Protein AF-A0A3M1BSB9-F1 (afdb_monomer)

pLDDT: mean 80.14, std 17.08, range [25.64, 96.56]

Mean predicted aligned error: 13.95 Å

Nearest PDB structures (foldseek):
  1qhh-assembly1_A  TM=7.630E-01  e=7.439E-05  Geobacillus stearothermophilus
  2pjr-assembly1_A  TM=6.251E-01  e=6.440E-04  Geobacillus stearothermophilus
  3lfu-assembly1_A  TM=6.202E-01  e=2.813E-03  Escherichia coli
  2is2-assembly1_A  TM=7.950E-01  e=3.168E-02  Escherichia coli

Secondary structure (DSSP, 8-state):
--PPP-------TTTTTTTTS----------TTS-HHHHHHHHHHHHHHHSSS-GGG-EEEESSHHHHHHHHHHHHHHHHHTT-HHHHHHGGGSEEEEHHHHHHHHHHHTTTTTTS-S--PPPPGGGHHHHHHHHHHHH--HHHHHHHHHHHHHTT--HHHHSS--HHHHHHHHHHHHHHTT--HHHHHHHHHHHHHHHHHHHSPPTT-GGGTT--HHHHHHHHHHHHHHHHHHHHTSS---HHHHHHHHHHHHHHHHHHTT----

Structure (mmCIF, N/CA/C/O backbone):
data_AF-A0A3M1BSB9-F1
#
_entry.id   AF-A0A3M1BSB9-F1
#
loop_
_atom_site.group_PDB
_atom_site.id
_atom_site.type_symbol
_atom_site.label_atom_id
_atom_site.label_alt_id
_atom_site.label_comp_id
_atom_site.label_asym_id
_atom_site.label_entity_id
_atom_site.label_seq_id
_atom_site.pdbx_PDB_ins_code
_atom_site.Cartn_x
_atom_site.Cartn_y
_atom_site.Cartn_z
_atom_site.occupancy
_atom_site.B_iso_or_equiv
_atom_site.auth_seq_id
_atom_site.auth_comp_id
_atom_site.auth_asym_id
_atom_site.auth_atom_id
_atom_site.pdbx_PDB_model_num
ATOM 1 N N . MET A 1 1 ? -26.228 18.680 -20.029 1.00 38.16 1 MET A N 1
ATOM 2 C CA . MET A 1 1 ? -24.762 18.550 -20.141 1.00 38.16 1 MET A CA 1
ATOM 3 C C . MET A 1 1 ? -24.186 18.384 -18.750 1.00 38.16 1 MET A C 1
ATOM 5 O O . MET A 1 1 ? -24.211 19.334 -17.982 1.00 38.16 1 MET A O 1
ATOM 9 N N . ASN A 1 2 ? -23.832 17.143 -18.418 1.00 26.86 2 ASN A N 1
ATOM 10 C CA . ASN A 1 2 ? -22.643 16.718 -17.672 1.00 26.86 2 ASN A CA 1
ATOM 11 C C . ASN A 1 2 ? -22.866 15.256 -17.287 1.00 26.86 2 ASN A C 1
ATOM 13 O O . ASN A 1 2 ? -23.543 14.942 -16.313 1.00 26.86 2 ASN A O 1
ATOM 17 N N . SER A 1 3 ? -22.343 14.377 -18.142 1.00 29.47 3 SER A N 1
ATOM 18 C CA . SER A 1 3 ? -22.147 12.966 -17.853 1.00 29.47 3 SER A CA 1
ATOM 19 C C . SER A 1 3 ? -21.045 12.842 -16.804 1.00 29.47 3 SER A C 1
ATOM 21 O O . SER A 1 3 ? -19.905 13.216 -17.076 1.00 29.47 3 SER A O 1
ATOM 23 N N . CYS A 1 4 ? -21.366 12.310 -15.630 1.00 25.64 4 CYS A N 1
ATOM 24 C CA . CYS A 1 4 ? -20.349 11.696 -14.787 1.00 25.64 4 CYS A CA 1
ATOM 25 C C . CYS A 1 4 ? -20.323 10.214 -15.138 1.00 25.64 4 CYS A C 1
ATOM 27 O O . CYS A 1 4 ? -21.333 9.523 -15.015 1.00 25.64 4 CYS A O 1
ATOM 29 N N . ALA A 1 5 ? -19.177 9.792 -15.657 1.00 29.73 5 ALA A N 1
ATOM 30 C CA . ALA A 1 5 ? -18.885 8.438 -16.066 1.00 29.73 5 ALA A CA 1
ATOM 31 C C . ALA A 1 5 ? -19.057 7.459 -14.900 1.00 29.73 5 ALA A C 1
ATOM 33 O O . ALA A 1 5 ? -18.610 7.698 -13.776 1.00 29.73 5 ALA A O 1
ATOM 34 N N . SER A 1 6 ? -19.712 6.353 -15.220 1.00 31.89 6 SER A N 1
ATOM 35 C CA . SER A 1 6 ? -19.818 5.139 -14.435 1.00 31.89 6 SER A CA 1
ATOM 36 C C . SER A 1 6 ? -18.419 4.558 -14.218 1.00 31.89 6 SER A C 1
ATOM 38 O O . SER A 1 6 ? -17.860 3.948 -15.123 1.00 31.89 6 SER A O 1
ATOM 40 N N . ASN A 1 7 ? -17.848 4.743 -13.029 1.00 30.64 7 ASN A N 1
ATOM 41 C CA . ASN A 1 7 ? -16.791 3.858 -12.550 1.00 30.64 7 ASN A CA 1
ATOM 42 C C . ASN A 1 7 ? -17.466 2.754 -11.736 1.00 30.64 7 ASN A C 1
ATOM 44 O O . ASN A 1 7 ? -17.773 2.929 -10.557 1.00 30.64 7 ASN A O 1
ATOM 48 N N . GLU A 1 8 ? -17.736 1.634 -12.402 1.00 34.09 8 GLU A N 1
ATOM 49 C CA . GLU A 1 8 ? -18.097 0.370 -11.766 1.00 34.09 8 GLU A CA 1
ATOM 50 C C . GLU A 1 8 ? -16.881 -0.153 -10.993 1.00 34.09 8 GLU A C 1
ATOM 52 O O . GLU A 1 8 ? -16.036 -0.873 -11.514 1.00 34.09 8 GLU A O 1
ATOM 57 N N . ILE A 1 9 ? -16.782 0.221 -9.718 1.00 34.84 9 ILE A N 1
ATOM 58 C CA . ILE A 1 9 ? -16.087 -0.617 -8.745 1.00 34.84 9 ILE A CA 1
ATOM 59 C C . ILE A 1 9 ? -17.060 -1.758 -8.466 1.00 34.84 9 ILE A C 1
ATOM 61 O O . ILE A 1 9 ? -18.139 -1.519 -7.922 1.00 34.84 9 ILE A O 1
ATOM 65 N N . ALA A 1 10 ? -16.718 -2.972 -8.895 1.00 32.19 10 ALA A N 1
ATOM 66 C CA . ALA A 1 10 ? -17.513 -4.168 -8.656 1.00 32.19 10 ALA A CA 1
ATOM 67 C C . ALA A 1 10 ? -17.625 -4.416 -7.143 1.00 32.19 10 ALA A C 1
ATOM 69 O O . ALA A 1 10 ? -16.789 -5.072 -6.524 1.00 32.19 10 ALA A O 1
ATOM 70 N N . TYR A 1 11 ? -18.653 -3.848 -6.518 1.00 39.97 11 TYR A N 1
ATOM 71 C CA . TYR A 1 11 ? -19.008 -4.181 -5.152 1.00 39.97 11 TYR A CA 1
ATOM 72 C C . TYR A 1 11 ? -19.548 -5.611 -5.136 1.00 39.97 11 TYR A C 1
ATOM 74 O O . TYR A 1 11 ? -20.400 -5.979 -5.944 1.00 39.97 11 TYR A O 1
ATOM 82 N N . LEU A 1 12 ? -19.068 -6.418 -4.188 1.00 37.31 12 LEU A N 1
ATOM 83 C CA . LEU A 1 12 ? -19.656 -7.720 -3.885 1.00 37.31 12 LEU A CA 1
ATOM 84 C C . LEU A 1 12 ? -21.190 -7.568 -3.751 1.00 37.31 12 LEU A C 1
ATOM 86 O O . LEU A 1 12 ? -21.627 -6.631 -3.072 1.00 37.31 12 LEU A O 1
ATOM 90 N N . PRO A 1 13 ? -22.007 -8.492 -4.300 1.00 42.44 13 PRO A N 1
ATOM 91 C CA . PRO A 1 13 ? -23.478 -8.394 -4.347 1.00 42.44 13 PRO A CA 1
ATOM 92 C C . PRO A 1 13 ? -24.178 -8.201 -2.983 1.00 42.44 13 PRO A C 1
ATOM 94 O O . PRO A 1 13 ? -25.380 -7.957 -2.903 1.00 42.44 13 PRO A O 1
ATOM 97 N N . PHE A 1 14 ? -23.431 -8.299 -1.882 1.00 40.72 14 PHE A N 1
ATOM 98 C CA . PHE A 1 14 ? -23.871 -8.000 -0.524 1.00 40.72 14 PHE A CA 1
ATOM 99 C C . PHE A 1 14 ? -24.131 -6.499 -0.263 1.00 40.72 14 PHE A C 1
ATOM 101 O O . PHE A 1 14 ? -25.036 -6.160 0.508 1.00 40.72 14 PHE A O 1
ATOM 108 N N . PHE A 1 15 ? -23.371 -5.596 -0.898 1.00 38.19 15 PHE A N 1
ATOM 109 C CA . PHE A 1 15 ? -23.452 -4.150 -0.636 1.00 38.19 15 PHE A CA 1
ATOM 110 C C . PHE A 1 15 ? -24.664 -3.479 -1.296 1.00 38.19 15 PHE A C 1
ATOM 112 O O . PHE A 1 15 ? -25.285 -2.615 -0.676 1.00 38.19 15 PHE A O 1
ATOM 119 N N . GLU A 1 16 ? -25.082 -3.927 -2.485 1.00 41.78 16 GLU A N 1
ATOM 120 C CA . GLU A 1 16 ? -26.241 -3.364 -3.202 1.00 41.78 16 GLU A CA 1
ATOM 121 C C . GLU A 1 16 ? -27.536 -3.401 -2.380 1.00 41.78 16 GLU A C 1
ATOM 123 O O . GLU A 1 16 ? -28.356 -2.486 -2.447 1.00 41.78 16 GLU A O 1
ATOM 128 N N . LYS A 1 17 ? -27.718 -4.432 -1.547 1.00 40.03 17 LYS A N 1
ATOM 129 C CA . LYS A 1 17 ? -28.974 -4.650 -0.816 1.00 40.03 17 LYS A CA 1
ATOM 130 C C . LYS A 1 17 ? -29.151 -3.761 0.423 1.00 40.03 17 LYS A C 1
ATOM 132 O O . LYS A 1 17 ? -30.259 -3.696 0.950 1.00 40.03 17 LYS A O 1
ATOM 137 N N . HIS A 1 18 ? -28.098 -3.079 0.884 1.00 45.72 18 HIS A N 1
ATOM 138 C CA . HIS A 1 18 ? -28.103 -2.302 2.135 1.00 45.72 18 HIS A CA 1
ATOM 139 C C . HIS A 1 18 ? -27.855 -0.793 1.946 1.00 45.72 18 HIS A C 1
ATOM 141 O O . HIS A 1 18 ? -28.008 -0.026 2.896 1.00 45.72 18 HIS A O 1
ATOM 147 N N . CYS A 1 19 ? -27.533 -0.339 0.730 1.00 40.72 19 CYS A N 1
ATOM 148 C CA . CYS A 1 19 ? -27.254 1.071 0.424 1.00 40.72 19 CYS A CA 1
ATOM 149 C C . CYS A 1 19 ? -28.499 1.982 0.342 1.00 40.72 19 CYS A C 1
ATOM 151 O O . CYS A 1 19 ? -28.356 3.177 0.103 1.00 40.72 19 CYS A O 1
ATOM 153 N N . THR A 1 20 ? -29.713 1.464 0.562 1.00 44.16 20 THR A N 1
ATOM 154 C CA . THR A 1 20 ? -30.967 2.248 0.551 1.00 44.16 20 THR A CA 1
ATOM 155 C C . THR A 1 20 ? -31.309 2.916 1.890 1.00 44.16 20 THR A C 1
ATOM 157 O O . THR A 1 20 ? -32.326 3.598 2.000 1.00 44.16 20 THR A O 1
ATOM 160 N N . GLN A 1 21 ? -30.465 2.763 2.913 1.00 52.25 21 GLN A N 1
ATOM 161 C CA . GLN A 1 21 ? -30.567 3.499 4.176 1.00 52.25 21 GLN A CA 1
ATOM 162 C C . GLN A 1 21 ? -29.823 4.839 4.054 1.00 52.25 21 GLN A C 1
ATOM 164 O O . GLN A 1 21 ? -28.698 4.868 3.563 1.00 52.25 21 GLN A O 1
ATOM 169 N N . ASN A 1 22 ? -30.441 5.939 4.506 1.00 52.88 22 ASN A N 1
ATOM 170 C CA . ASN A 1 22 ? -29.857 7.289 4.533 1.00 52.88 22 ASN A CA 1
ATOM 171 C C . ASN A 1 22 ? -28.407 7.263 5.046 1.00 52.88 22 ASN A C 1
ATOM 173 O O . ASN A 1 22 ? -28.163 7.149 6.249 1.00 52.88 22 ASN A O 1
ATOM 177 N N . MET A 1 23 ? -27.439 7.384 4.137 1.00 57.09 23 MET A N 1
ATOM 178 C CA . MET A 1 23 ? -26.025 7.406 4.488 1.00 57.09 23 MET A CA 1
ATOM 179 C C . MET A 1 23 ? -25.713 8.751 5.151 1.00 57.09 23 MET A C 1
ATOM 181 O O . MET A 1 23 ? -25.561 9.774 4.486 1.00 57.09 23 MET A O 1
ATOM 185 N N . ASN A 1 24 ? -25.667 8.768 6.483 1.00 80.44 24 ASN A N 1
ATOM 186 C CA . ASN A 1 24 ? -25.376 9.973 7.255 1.00 80.44 24 ASN A CA 1
ATOM 187 C C . ASN A 1 24 ? -23.859 10.223 7.281 1.00 80.44 24 ASN A C 1
ATOM 189 O O . ASN A 1 24 ? -23.166 9.885 8.241 1.00 80.44 24 ASN A O 1
ATOM 193 N N . VAL A 1 25 ? -23.327 10.756 6.179 1.00 84.88 25 VAL A N 1
ATOM 194 C CA . VAL A 1 25 ? -21.908 11.114 6.066 1.00 84.88 25 VAL A CA 1
ATOM 195 C C . VAL A 1 25 ? -21.691 12.500 6.654 1.00 84.88 25 VAL A C 1
ATOM 197 O O . VAL A 1 25 ? -22.224 13.494 6.163 1.00 84.88 25 VAL A O 1
ATOM 200 N N . LYS A 1 26 ? -20.849 12.581 7.685 1.00 84.44 26 LYS A N 1
ATOM 201 C CA . LYS A 1 26 ? -20.458 13.845 8.308 1.00 84.44 26 LYS A CA 1
ATOM 202 C C . LYS A 1 26 ? -18.967 14.086 8.139 1.00 84.44 26 LYS A C 1
ATOM 204 O O . LYS A 1 26 ? -18.144 13.321 8.632 1.00 84.44 26 LYS A O 1
ATOM 209 N N . ILE A 1 27 ? -18.625 15.191 7.483 1.00 85.88 27 ILE A N 1
ATOM 210 C CA . ILE A 1 27 ? -17.240 15.616 7.275 1.00 85.88 27 ILE A CA 1
ATOM 211 C C . ILE A 1 27 ? -16.930 16.756 8.242 1.00 85.88 27 ILE A C 1
ATOM 213 O O . ILE A 1 27 ? -17.607 17.783 8.251 1.00 85.88 27 ILE A O 1
ATOM 217 N N . ILE A 1 28 ? -15.892 16.583 9.060 1.00 80.56 28 ILE A N 1
ATOM 218 C CA . ILE A 1 28 ? -15.419 17.607 9.995 1.00 80.56 28 ILE A CA 1
ATOM 219 C C . ILE A 1 28 ? -14.121 18.195 9.436 1.00 80.56 28 ILE A C 1
ATOM 221 O O . ILE A 1 28 ? -13.037 17.660 9.666 1.00 80.56 28 ILE A O 1
ATOM 225 N N . SER A 1 29 ? -14.229 19.306 8.705 1.00 80.38 29 SER A N 1
ATOM 226 C CA . SER A 1 29 ? -13.062 20.101 8.310 1.00 80.38 29 SER A CA 1
ATOM 227 C C . SER A 1 29 ? -12.639 20.991 9.473 1.00 80.38 29 SER A C 1
ATOM 229 O O . SER A 1 29 ? -13.470 21.700 10.043 1.00 80.38 29 SER A O 1
ATOM 231 N N . ALA A 1 30 ? -11.366 20.942 9.868 1.00 75.88 30 ALA A N 1
ATOM 232 C CA . ALA A 1 30 ? -10.884 21.817 10.925 1.00 75.88 30 ALA A CA 1
ATOM 233 C C . ALA A 1 30 ? -9.356 21.996 10.909 1.00 75.88 30 ALA A C 1
ATOM 235 O O . ALA A 1 30 ? -8.617 21.044 10.642 1.00 75.88 30 ALA A O 1
ATOM 236 N N . GLY A 1 31 ? -8.887 23.195 11.267 1.00 79.06 31 GLY A N 1
ATOM 237 C CA . GLY A 1 31 ? -7.463 23.542 11.364 1.00 79.06 31 GLY A CA 1
ATOM 238 C C . GLY A 1 31 ? -6.721 22.856 12.521 1.00 79.06 31 GLY A C 1
ATOM 239 O O . GLY A 1 31 ? -7.294 22.077 13.291 1.00 79.06 31 GLY A O 1
ATOM 240 N N . ALA A 1 32 ? -5.420 23.114 12.655 1.00 77.25 32 ALA A N 1
ATOM 241 C CA . ALA A 1 32 ? -4.651 22.650 13.812 1.00 77.25 32 ALA A CA 1
ATOM 242 C C . ALA A 1 32 ? -5.237 23.225 15.119 1.00 77.25 32 ALA A C 1
ATOM 244 O O . ALA A 1 32 ? -5.692 24.364 15.150 1.00 77.25 32 ALA A O 1
ATOM 245 N N . GLY A 1 33 ? -5.284 22.425 16.191 1.00 76.06 33 GLY A N 1
ATOM 246 C CA . GLY A 1 33 ? -5.760 22.878 17.510 1.00 76.06 33 GLY A CA 1
ATOM 247 C C . GLY A 1 33 ? -7.274 23.098 17.659 1.00 76.06 33 GLY A C 1
ATOM 248 O O . GLY A 1 33 ? -7.738 23.396 18.751 1.00 76.06 33 GLY A O 1
ATOM 249 N N . SER A 1 34 ? -8.080 22.878 16.620 1.00 74.81 34 SER A N 1
ATOM 250 C CA . SER A 1 34 ? -9.526 23.170 16.613 1.00 74.81 34 SER A CA 1
ATOM 251 C C . SER A 1 34 ? -10.415 22.176 17.389 1.00 74.81 34 SER A C 1
ATOM 253 O O . SER A 1 34 ? -11.626 22.132 17.179 1.00 74.81 34 SER A O 1
ATOM 255 N N . GLY A 1 35 ? -9.832 21.282 18.192 1.00 82.94 35 GLY A N 1
ATOM 256 C CA . GLY A 1 35 ? -10.591 20.306 18.980 1.00 82.94 35 GLY A CA 1
ATOM 257 C C . GLY A 1 35 ? -11.262 19.172 18.188 1.00 82.94 35 GLY A C 1
ATOM 258 O O . GLY A 1 35 ? -12.216 18.588 18.694 1.00 82.94 35 GLY A O 1
ATOM 259 N N . LYS A 1 36 ? -10.782 18.805 16.985 1.00 88.75 36 LYS A N 1
ATOM 260 C CA . LYS A 1 36 ? -11.344 17.681 16.189 1.00 88.75 36 LYS A CA 1
ATOM 261 C C . LYS A 1 36 ? -11.525 16.408 17.012 1.00 88.75 36 LYS A C 1
ATOM 263 O O . LYS A 1 36 ? -12.606 15.834 17.046 1.00 88.75 36 LYS A O 1
ATOM 268 N N . THR A 1 37 ? -10.473 16.010 17.722 1.00 85.44 37 THR A N 1
ATOM 269 C CA . THR A 1 37 ? -10.480 14.812 18.565 1.00 85.44 37 THR A CA 1
ATOM 270 C C . THR A 1 37 ? -11.464 14.942 19.723 1.00 85.44 37 THR A C 1
ATOM 272 O O . THR A 1 37 ? -12.164 13.984 20.033 1.00 85.44 37 THR A O 1
ATOM 275 N N . TYR A 1 38 ? -11.568 16.129 20.334 1.00 88.25 38 TYR A N 1
ATOM 276 C CA . TYR A 1 38 ? -12.548 16.397 21.390 1.00 88.25 38 TYR A CA 1
ATOM 277 C C . TYR A 1 38 ? -13.970 16.225 20.857 1.00 88.25 38 TYR A C 1
ATOM 279 O O . TYR A 1 38 ? -14.766 15.521 21.468 1.00 88.25 38 TYR A O 1
ATOM 287 N N . ARG A 1 39 ? -14.267 16.812 19.693 1.00 89.19 39 ARG A N 1
ATOM 288 C CA . ARG A 1 39 ? -15.581 16.717 19.058 1.00 89.19 39 ARG A CA 1
ATOM 289 C C . ARG A 1 39 ? -15.933 15.278 18.681 1.00 89.19 39 ARG A C 1
ATOM 291 O O . ARG A 1 39 ? -17.017 14.831 19.030 1.00 89.19 39 ARG A O 1
ATOM 298 N N . LEU A 1 40 ? -15.013 14.549 18.047 1.00 90.19 40 LEU A N 1
ATOM 299 C CA . LEU A 1 40 ? -15.194 13.128 17.721 1.00 90.19 40 LEU A CA 1
ATOM 300 C C . LEU A 1 40 ? -15.454 12.282 18.974 1.00 90.19 40 LEU A C 1
ATOM 302 O O . LEU A 1 40 ? -16.344 11.440 18.969 1.00 90.19 40 LEU A O 1
ATOM 306 N N . THR A 1 41 ? -14.717 12.540 20.060 1.00 92.62 41 THR A N 1
ATOM 307 C CA . THR A 1 41 ? -14.920 11.852 21.346 1.00 92.62 41 THR A CA 1
ATOM 308 C C . THR A 1 41 ? -16.308 12.152 21.910 1.00 92.62 41 THR A C 1
ATOM 310 O O . THR A 1 41 ? -17.015 11.225 22.286 1.00 92.62 41 THR A O 1
ATOM 313 N N . SER A 1 42 ? -16.713 13.428 21.954 1.00 92.06 42 SER A N 1
ATOM 314 C CA . SER A 1 42 ? -18.034 13.833 22.451 1.00 92.06 42 SER A CA 1
ATOM 315 C C . SER A 1 42 ? -19.164 13.177 21.660 1.00 92.06 42 SER A C 1
ATOM 317 O O . SER A 1 42 ? -20.089 12.641 22.254 1.00 92.06 42 SER A O 1
ATOM 319 N N . GLU A 1 43 ? -19.079 13.201 20.327 1.00 91.50 43 GLU A N 1
ATOM 320 C CA . GLU A 1 43 ? -20.107 12.625 19.454 1.00 91.50 43 GLU A CA 1
ATOM 321 C C . GLU A 1 43 ? -20.204 11.105 19.631 1.00 91.50 43 GLU A C 1
ATOM 323 O O . GLU A 1 43 ? -21.303 10.569 19.744 1.00 91.50 43 GLU A O 1
ATOM 328 N N . LEU A 1 44 ? -19.068 10.411 19.739 1.00 92.75 44 LEU A N 1
ATOM 329 C CA . LEU A 1 44 ? -19.059 8.972 19.991 1.00 92.75 44 LEU A CA 1
ATOM 330 C C . LEU A 1 44 ? -19.651 8.619 21.363 1.00 92.75 44 LEU A C 1
ATOM 332 O O . LEU A 1 44 ? -20.428 7.674 21.465 1.00 92.75 44 LEU A O 1
ATOM 336 N N . VAL A 1 45 ? -19.310 9.372 22.412 1.00 94.94 45 VAL A N 1
ATOM 337 C CA . VAL A 1 45 ? -19.881 9.168 23.754 1.00 94.94 45 VAL A CA 1
ATOM 338 C C . VAL A 1 45 ? -21.393 9.364 23.732 1.00 94.94 45 VAL A C 1
ATOM 340 O O . VAL A 1 45 ? -22.098 8.555 24.328 1.00 94.94 45 VAL A O 1
ATOM 343 N N . GLU A 1 46 ? -21.895 10.365 23.008 1.00 94.00 46 GLU A N 1
ATOM 344 C CA . GLU A 1 46 ? -23.334 10.612 22.896 1.00 94.00 46 GLU A CA 1
ATOM 345 C C . GLU A 1 46 ? -24.063 9.446 22.213 1.00 94.00 46 GLU A C 1
ATOM 347 O O . GLU A 1 46 ? -25.041 8.949 22.761 1.00 94.00 46 GLU A O 1
ATOM 352 N N . PHE A 1 47 ? -23.544 8.923 21.094 1.00 92.94 47 PHE A N 1
ATOM 353 C CA . PHE A 1 47 ? -24.130 7.746 20.429 1.00 92.94 47 PHE A CA 1
ATOM 354 C C . PHE A 1 47 ? -24.125 6.490 21.306 1.00 92.94 47 PHE A C 1
ATOM 356 O O . PHE A 1 47 ? -25.046 5.671 21.264 1.00 92.94 47 PHE A O 1
ATOM 363 N N . LEU A 1 48 ? -23.070 6.316 22.104 1.00 93.81 48 LEU A N 1
ATOM 364 C CA . LEU A 1 48 ? -22.994 5.211 23.051 1.00 93.81 48 LEU A CA 1
ATOM 365 C C . LEU A 1 48 ? -23.973 5.419 24.211 1.00 93.81 48 LEU A C 1
ATOM 367 O O . LEU A 1 48 ? -24.584 4.448 24.657 1.00 93.81 48 LEU A O 1
ATOM 371 N N . LYS A 1 49 ? -24.140 6.654 24.691 1.00 93.56 49 LYS A N 1
ATOM 372 C CA . LYS A 1 49 ? -25.041 7.028 25.787 1.00 93.56 49 LYS A CA 1
ATOM 373 C C . LYS A 1 49 ? -26.510 6.877 25.401 1.00 93.56 49 LYS A C 1
ATOM 375 O O . LYS A 1 49 ? -27.246 6.252 26.161 1.00 93.56 49 LYS A O 1
ATOM 380 N N . SER A 1 50 ? -26.912 7.373 24.230 1.00 91.94 50 SER A N 1
ATOM 381 C CA . SER A 1 50 ? -28.285 7.257 23.717 1.00 91.94 50 SER A CA 1
ATOM 382 C C . SER A 1 50 ? -28.702 5.803 23.479 1.00 91.94 50 SER A C 1
ATOM 384 O O . SER A 1 50 ? -29.879 5.469 23.577 1.00 91.94 50 SER A O 1
ATOM 386 N N . GLY A 1 51 ? -27.731 4.920 23.219 1.00 88.19 51 GLY A N 1
ATOM 387 C CA . GLY A 1 51 ? -27.982 3.525 22.865 1.00 88.19 51 GLY A CA 1
ATOM 388 C C . GLY A 1 51 ? -28.205 3.307 21.370 1.00 88.19 51 GLY A C 1
ATOM 389 O O . GLY A 1 51 ? -28.414 2.163 20.970 1.00 88.19 51 GLY A O 1
ATOM 390 N N . ASP A 1 52 ? -28.082 4.360 20.555 1.00 87.44 52 ASP A N 1
ATOM 391 C CA . ASP A 1 52 ? -28.142 4.272 19.091 1.00 87.44 52 ASP A CA 1
ATOM 392 C C . ASP A 1 52 ? -27.036 3.361 18.543 1.00 87.44 52 ASP A C 1
ATOM 394 O O . ASP A 1 52 ? -27.214 2.669 17.540 1.00 87.44 52 ASP A O 1
ATOM 398 N N . VAL A 1 53 ? -25.884 3.338 19.224 1.00 91.75 53 VAL A N 1
ATOM 399 C CA . VAL A 1 53 ? -24.729 2.517 18.861 1.00 91.75 53 VAL A CA 1
ATOM 400 C C . VAL A 1 53 ? -24.284 1.677 20.056 1.00 91.75 53 VAL A C 1
ATOM 402 O O . VAL A 1 53 ? -24.095 2.163 21.172 1.00 91.75 53 VAL A O 1
ATOM 405 N N . ARG A 1 54 ? -24.072 0.379 19.817 1.00 93.62 54 ARG A N 1
ATOM 406 C CA . ARG A 1 54 ? -23.408 -0.512 20.782 1.00 93.62 54 ARG A CA 1
ATOM 407 C C . ARG A 1 54 ? -21.890 -0.336 20.686 1.00 93.62 54 ARG A C 1
ATOM 409 O O . ARG A 1 54 ? -21.401 -0.182 19.569 1.00 93.62 54 ARG A O 1
ATOM 416 N N . PRO A 1 55 ? -21.124 -0.478 21.782 1.00 93.19 55 PRO A N 1
ATOM 417 C CA . PRO A 1 55 ? -19.660 -0.393 21.736 1.00 93.19 55 PRO A CA 1
ATOM 418 C C . PRO A 1 55 ? -19.014 -1.294 20.668 1.00 93.19 55 PRO A C 1
ATOM 420 O O . PRO A 1 55 ? -18.137 -0.853 19.933 1.00 93.19 55 PRO A O 1
ATOM 423 N N . SER A 1 56 ? -19.514 -2.522 20.493 1.00 92.06 56 SER A N 1
ATOM 424 C CA . SER A 1 56 ? -19.045 -3.472 19.469 1.00 92.06 56 SER A CA 1
ATOM 425 C C . SER A 1 56 ? -19.395 -3.097 18.021 1.00 92.06 56 SER A C 1
ATOM 427 O O . SER A 1 56 ? -18.864 -3.699 17.091 1.00 92.06 56 SER A O 1
ATOM 429 N N . GLY A 1 57 ? -20.289 -2.126 17.817 1.00 92.00 57 GLY A N 1
ATOM 430 C CA . GLY A 1 57 ? -20.629 -1.569 16.505 1.00 92.00 57 GLY A CA 1
ATOM 431 C C . GLY A 1 57 ? -19.731 -0.406 16.081 1.00 92.00 57 GLY A C 1
ATOM 432 O O . GLY A 1 57 ? -19.894 0.114 14.982 1.00 92.00 57 GLY A O 1
ATOM 433 N N . VAL A 1 58 ? -18.797 0.021 16.936 1.00 93.88 58 VAL A N 1
ATOM 434 C CA . VAL A 1 58 ? -17.896 1.141 16.654 1.00 93.88 58 VAL A CA 1
ATOM 435 C C . VAL A 1 58 ? -16.666 0.648 15.898 1.00 93.88 58 VAL A C 1
ATOM 437 O O . VAL A 1 58 ? -15.921 -0.200 16.392 1.00 93.88 58 VAL A O 1
ATOM 440 N N . ILE A 1 59 ? -16.415 1.248 14.735 1.00 95.12 59 ILE A N 1
ATOM 441 C CA . ILE A 1 59 ? -15.148 1.151 14.006 1.00 95.12 59 ILE A CA 1
ATOM 442 C C . ILE A 1 59 ? -14.559 2.559 13.922 1.00 95.12 59 ILE A C 1
ATOM 444 O O . ILE A 1 59 ? -15.178 3.460 13.361 1.00 95.12 59 ILE A O 1
ATOM 448 N N . ALA A 1 60 ? -13.368 2.759 14.484 1.00 94.12 60 ALA A N 1
ATOM 449 C CA . ALA A 1 60 ? -12.671 4.040 14.456 1.00 94.12 60 ALA A CA 1
ATOM 450 C C . ALA A 1 60 ? -11.191 3.836 14.128 1.00 94.12 60 ALA A C 1
ATOM 452 O O . ALA A 1 60 ? -10.488 3.087 14.807 1.00 94.12 60 ALA A O 1
ATOM 453 N N . THR A 1 61 ? -10.706 4.529 13.098 1.00 95.69 61 THR A N 1
ATOM 454 C CA . THR A 1 61 ? -9.328 4.385 12.621 1.00 95.69 61 THR A CA 1
ATOM 455 C C . THR A 1 61 ? -8.537 5.685 12.696 1.00 95.69 61 THR A C 1
ATOM 457 O O . THR A 1 61 ? -9.087 6.776 12.550 1.00 95.69 61 THR A O 1
ATOM 460 N N . THR A 1 62 ? -7.232 5.571 12.934 1.00 94.12 62 THR A N 1
ATOM 461 C CA . THR A 1 62 ? -6.279 6.690 12.950 1.00 94.12 62 THR A CA 1
ATOM 462 C C . THR A 1 62 ? -4.964 6.281 12.276 1.00 94.12 62 THR A C 1
ATOM 464 O O . THR A 1 62 ? -4.711 5.099 12.045 1.00 94.12 62 THR A O 1
ATOM 467 N N . PHE A 1 63 ? -4.094 7.245 11.970 1.00 92.56 63 PHE A N 1
ATOM 468 C CA . PHE A 1 63 ? -2.803 6.948 11.337 1.00 92.56 63 PHE A CA 1
ATOM 469 C C . PHE A 1 63 ? -1.788 6.295 12.282 1.00 92.56 63 PHE A C 1
ATOM 471 O O . PHE A 1 63 ? -0.907 5.576 11.824 1.00 92.56 63 PHE A O 1
ATOM 478 N N . THR A 1 64 ? -1.887 6.521 13.595 1.00 94.19 64 THR A N 1
ATOM 479 C CA . THR A 1 64 ? -0.878 6.047 14.553 1.00 94.19 64 THR A CA 1
ATOM 480 C C . THR A 1 64 ? -1.506 5.245 15.682 1.00 94.19 64 THR A C 1
ATOM 482 O O . THR A 1 64 ? -2.592 5.558 16.168 1.00 94.19 64 THR A O 1
ATOM 485 N N . LYS A 1 65 ? -0.785 4.225 16.165 1.00 93.81 65 LYS A N 1
ATOM 486 C CA . LYS A 1 65 ? -1.218 3.422 17.323 1.00 93.81 65 LYS A CA 1
ATOM 487 C C . LYS A 1 65 ? -1.461 4.300 18.558 1.00 93.81 65 LYS A C 1
ATOM 489 O O . LYS A 1 65 ? -2.413 4.068 19.294 1.00 93.81 65 LYS A O 1
ATOM 494 N N . LYS A 1 66 ? -0.638 5.340 18.742 1.00 95.62 66 LYS A N 1
ATOM 495 C CA . LYS A 1 66 ? -0.772 6.308 19.838 1.00 95.62 66 LYS A CA 1
ATOM 496 C C . LYS A 1 66 ? -2.080 7.097 19.748 1.00 95.62 66 LYS A C 1
ATOM 498 O O . LYS A 1 66 ? -2.796 7.165 20.736 1.00 95.62 66 LYS A O 1
ATOM 503 N N . ALA A 1 67 ? -2.424 7.637 18.577 1.00 93.69 67 ALA A N 1
ATOM 504 C CA . ALA A 1 67 ? -3.672 8.380 18.401 1.00 93.69 67 ALA A CA 1
ATOM 505 C C . ALA A 1 67 ? -4.908 7.490 18.619 1.00 93.69 67 ALA A C 1
ATOM 507 O O . ALA A 1 67 ? -5.872 7.927 19.246 1.00 93.69 67 ALA A O 1
ATOM 508 N N . ALA A 1 68 ? -4.868 6.235 18.159 1.00 94.75 68 ALA A N 1
ATOM 509 C CA . ALA A 1 68 ? -5.929 5.265 18.422 1.00 94.75 68 ALA A CA 1
ATOM 510 C C . ALA A 1 68 ? -6.079 4.965 19.923 1.00 94.75 68 ALA A C 1
ATOM 512 O O . ALA A 1 68 ? -7.197 4.974 20.436 1.00 94.75 68 ALA A O 1
ATOM 513 N N . ALA A 1 69 ? -4.966 4.735 20.628 1.00 95.12 69 ALA A N 1
ATOM 514 C CA . ALA A 1 69 ? -4.966 4.487 22.069 1.00 95.12 69 ALA A CA 1
ATOM 515 C C . ALA A 1 69 ? -5.484 5.702 22.856 1.00 95.12 69 ALA A C 1
ATOM 517 O O . ALA A 1 69 ? -6.322 5.549 23.741 1.00 95.12 69 ALA A O 1
ATOM 518 N N . GLU A 1 70 ? -5.054 6.913 22.492 1.00 95.44 70 GLU A N 1
ATOM 519 C CA . GLU A 1 70 ? -5.555 8.154 23.090 1.00 95.44 70 GLU A CA 1
ATOM 520 C C . GLU A 1 70 ? -7.058 8.345 22.856 1.00 95.44 70 GLU A C 1
ATOM 522 O O . GLU A 1 70 ? -7.765 8.766 23.769 1.00 95.44 70 GLU A O 1
ATOM 527 N N . LEU A 1 71 ? -7.563 8.048 21.653 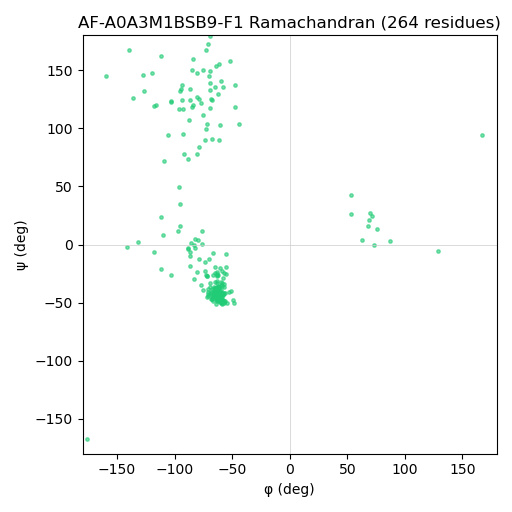1.00 94.81 71 LEU A N 1
ATOM 528 C CA . LEU A 1 71 ? -8.996 8.114 21.359 1.00 94.81 71 LEU A CA 1
ATOM 529 C C . LEU A 1 71 ? -9.779 7.110 22.211 1.00 94.81 71 LEU A C 1
ATOM 531 O O . LEU A 1 71 ? -10.771 7.487 22.830 1.00 94.81 71 LEU A O 1
ATOM 535 N N . HIS A 1 72 ? -9.320 5.857 22.265 1.00 95.56 72 HIS A N 1
ATOM 536 C CA . HIS A 1 72 ? -9.945 4.811 23.072 1.00 95.56 72 HIS A CA 1
ATOM 537 C C . HIS A 1 72 ? -10.010 5.214 24.550 1.00 95.56 72 HIS A C 1
ATOM 539 O O . HIS A 1 72 ? -11.078 5.145 25.159 1.00 95.56 72 HIS A O 1
ATOM 545 N N . GLU A 1 73 ? -8.894 5.686 25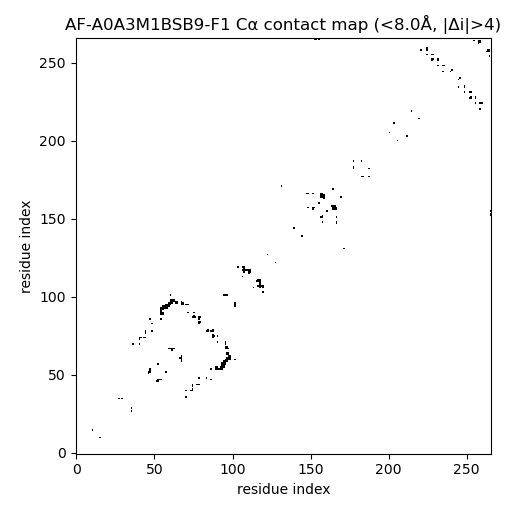.113 1.00 96.00 73 GLU A N 1
ATOM 546 C CA . GLU A 1 73 ? -8.837 6.094 26.516 1.00 96.00 73 GLU A CA 1
ATOM 547 C C . GLU A 1 73 ? -9.760 7.281 26.794 1.00 96.00 73 GLU A C 1
ATOM 549 O O . GLU A 1 73 ? -10.575 7.212 27.705 1.00 96.00 73 GLU A O 1
ATOM 554 N N . ARG A 1 74 ? -9.746 8.325 25.954 1.00 95.62 74 ARG A N 1
ATOM 555 C CA . ARG A 1 74 ? -10.630 9.493 26.124 1.00 95.62 74 ARG A CA 1
ATOM 556 C C . ARG A 1 74 ? -12.112 9.117 26.129 1.00 95.62 74 ARG A C 1
ATOM 558 O O . ARG A 1 74 ? -12.870 9.658 26.932 1.00 95.62 74 ARG A O 1
ATOM 565 N N . VAL A 1 75 ? -12.532 8.219 25.237 1.00 96.06 75 VAL A N 1
ATOM 566 C CA . VAL A 1 75 ? -13.924 7.743 25.179 1.00 96.06 75 VAL A CA 1
ATOM 567 C C . VAL A 1 75 ? -14.251 6.934 26.432 1.00 96.06 75 VAL A C 1
ATOM 569 O O . VAL A 1 75 ? -15.281 7.170 27.059 1.00 96.06 75 VAL A O 1
ATOM 572 N N . ARG A 1 76 ? -13.354 6.026 26.839 1.00 96.38 76 ARG A N 1
ATOM 573 C CA . ARG A 1 76 ? -13.508 5.216 28.052 1.00 96.38 76 ARG A CA 1
ATOM 574 C C . ARG A 1 76 ? -13.635 6.086 29.302 1.00 96.38 76 ARG A C 1
ATOM 576 O O . ARG A 1 76 ? -14.575 5.887 30.066 1.00 96.38 76 ARG A O 1
ATOM 583 N N . THR A 1 77 ? -12.733 7.050 29.495 1.00 96.56 77 THR A N 1
ATOM 584 C CA . THR A 1 77 ? -12.745 7.967 30.644 1.00 96.56 77 THR A CA 1
ATOM 585 C C . THR A 1 77 ? -14.064 8.727 30.713 1.00 96.56 77 THR A C 1
ATOM 587 O O . THR A 1 77 ? -14.716 8.715 31.751 1.00 96.56 77 THR A O 1
ATOM 590 N N . ARG A 1 78 ? -14.527 9.299 29.595 1.00 95.81 78 ARG A N 1
ATOM 591 C CA . ARG A 1 78 ? -15.797 10.034 29.574 1.00 95.81 78 ARG A CA 1
ATOM 592 C C . ARG A 1 78 ? -17.016 9.174 29.861 1.00 95.81 78 ARG A C 1
ATOM 594 O O . ARG A 1 78 ? -17.921 9.620 30.551 1.00 95.81 78 ARG A O 1
ATOM 601 N N . LEU A 1 79 ? -17.055 7.942 29.355 1.00 95.75 79 LEU A N 1
ATOM 602 C CA . LEU A 1 79 ? -18.141 7.019 29.693 1.00 95.75 79 LEU A CA 1
ATOM 603 C C . LEU A 1 79 ? -18.171 6.731 31.201 1.00 95.75 79 LEU A C 1
ATOM 605 O O . LEU A 1 79 ? -19.251 6.623 31.771 1.00 95.75 79 LEU A O 1
ATOM 609 N N . ILE A 1 80 ? -17.010 6.634 31.855 1.00 96.44 80 ILE A N 1
ATOM 610 C CA . ILE A 1 80 ? -16.926 6.465 33.313 1.00 96.44 80 ILE A CA 1
ATOM 611 C C . ILE A 1 80 ? -17.413 7.727 34.038 1.00 96.44 80 ILE A C 1
ATOM 613 O O . ILE A 1 80 ? -18.199 7.606 34.973 1.00 96.44 80 ILE A O 1
ATOM 617 N N . GLU A 1 81 ? -16.994 8.916 33.594 1.00 95.38 81 GLU A N 1
ATOM 618 C CA . GLU A 1 81 ? -17.428 10.209 34.155 1.00 95.38 81 GLU A CA 1
ATOM 619 C C . GLU A 1 81 ? -18.951 10.411 34.054 1.00 95.38 81 GLU A C 1
ATOM 621 O O . GLU A 1 81 ? -19.568 10.942 34.973 1.00 95.38 81 GLU A O 1
ATOM 626 N N . GLU A 1 82 ? -19.574 9.915 32.983 1.00 94.00 82 GLU A N 1
ATOM 627 C CA . GLU A 1 82 ? -21.030 9.931 32.766 1.00 94.00 82 GLU A CA 1
ATOM 628 C C . GLU A 1 82 ? -21.781 8.814 33.528 1.00 94.00 82 GLU A C 1
ATOM 630 O O . GLU A 1 82 ? -22.987 8.641 33.352 1.00 94.00 82 GLU A O 1
ATOM 635 N N . GLY A 1 83 ? -21.094 8.014 34.354 1.00 95.44 83 GLY A N 1
ATOM 636 C CA . GLY A 1 83 ? -21.696 6.912 35.118 1.00 95.44 83 GLY A CA 1
ATOM 637 C C . GLY A 1 83 ? -22.021 5.659 34.292 1.00 95.44 83 GLY A C 1
ATOM 638 O O . GLY A 1 83 ? -22.720 4.762 34.761 1.00 95.44 83 GLY A O 1
ATOM 639 N N . LEU A 1 84 ? -21.506 5.555 33.065 1.00 94.75 84 LEU A N 1
ATOM 640 C CA . LEU A 1 84 ? -21.761 4.465 32.116 1.00 94.75 84 LEU A CA 1
ATOM 641 C C . LEU A 1 84 ? -20.664 3.388 32.163 1.00 94.75 84 LEU A C 1
ATOM 643 O O . LEU A 1 84 ? -20.143 2.957 31.130 1.00 94.75 84 LEU A O 1
ATOM 647 N N . SER A 1 85 ? -20.314 2.910 33.362 1.00 94.38 85 SER A N 1
ATOM 648 C CA . SER A 1 85 ? -19.200 1.967 33.560 1.00 94.38 85 SER A CA 1
ATOM 649 C C . SER A 1 85 ? -19.355 0.647 32.788 1.00 94.38 85 SER A C 1
ATOM 651 O O . SER A 1 85 ? -18.356 0.109 32.314 1.00 94.38 85 SER A O 1
ATOM 653 N N . SER A 1 86 ? -20.584 0.144 32.592 1.00 93.44 86 SER A N 1
ATOM 654 C CA . SER A 1 86 ? -20.826 -1.051 31.756 1.00 93.44 86 SER A CA 1
ATOM 655 C C . SER A 1 86 ? -20.376 -0.822 30.313 1.00 93.44 86 SER A C 1
ATOM 657 O O . SER A 1 86 ? -19.588 -1.595 29.775 1.00 93.44 86 SER A O 1
ATOM 659 N N . LYS A 1 87 ? -20.785 0.304 29.710 1.00 93.31 87 LYS A N 1
ATOM 660 C CA . LYS A 1 87 ? -20.404 0.665 28.336 1.00 93.31 87 LYS A CA 1
ATOM 661 C C . LYS A 1 87 ? -18.902 0.926 28.217 1.00 93.31 87 LYS A C 1
ATOM 663 O O . LYS A 1 87 ? -18.301 0.556 27.214 1.00 93.31 87 LYS A O 1
ATOM 668 N N . ALA A 1 88 ? -18.285 1.522 29.240 1.00 94.25 88 ALA A N 1
ATOM 669 C CA . ALA A 1 88 ? -16.837 1.725 29.284 1.00 94.25 88 ALA A CA 1
ATOM 670 C C . ALA A 1 88 ? -16.053 0.398 29.294 1.00 94.25 88 ALA A C 1
ATOM 672 O O . ALA A 1 88 ? -14.996 0.303 28.668 1.00 94.25 88 ALA A O 1
ATOM 673 N N . ASN A 1 89 ? -16.572 -0.633 29.971 1.00 94.12 89 ASN A N 1
ATOM 674 C CA . ASN A 1 89 ? -15.992 -1.977 29.951 1.00 94.12 89 ASN A CA 1
ATOM 675 C C . ASN A 1 89 ? -16.188 -2.660 28.592 1.00 94.12 89 ASN A C 1
ATOM 677 O O . ASN A 1 89 ? -15.235 -3.201 28.035 1.00 94.12 89 ASN A O 1
ATOM 681 N N . GLU A 1 90 ? -17.390 -2.565 28.022 1.00 94.44 90 GLU A N 1
ATOM 682 C CA . GLU A 1 90 ? -17.714 -3.100 26.694 1.00 94.44 90 GLU A CA 1
ATOM 683 C C . GLU A 1 90 ? -16.942 -2.415 25.553 1.00 94.44 90 GLU A C 1
ATOM 685 O O . GLU A 1 90 ? -16.805 -2.994 24.475 1.00 94.44 90 GLU A O 1
ATOM 690 N N . LEU A 1 91 ? -16.395 -1.213 25.773 1.00 93.50 91 LEU A N 1
ATOM 691 C CA . LEU A 1 91 ? -15.582 -0.494 24.787 1.00 93.50 91 LEU A CA 1
ATOM 692 C C . LEU A 1 91 ? -14.346 -1.287 24.338 1.00 93.50 91 LEU A C 1
ATOM 694 O O . LEU A 1 91 ? -13.886 -1.093 23.219 1.00 93.50 91 LEU A O 1
ATOM 698 N N . GLY A 1 92 ? -13.861 -2.245 25.138 1.00 89.00 92 GLY A N 1
ATOM 699 C CA . GLY A 1 92 ? -12.801 -3.166 24.711 1.00 89.00 92 GLY A CA 1
ATOM 700 C C . GLY A 1 92 ? -13.173 -4.023 23.490 1.00 89.00 92 GLY A C 1
ATOM 701 O O . GLY A 1 92 ? -12.290 -4.518 22.793 1.00 89.00 92 GLY A O 1
ATOM 702 N N . HIS A 1 93 ? -14.469 -4.170 23.195 1.00 90.06 93 HIS A N 1
ATOM 703 C CA . HIS A 1 93 ? -14.973 -4.838 21.992 1.00 90.06 93 HIS A CA 1
ATOM 704 C C . HIS A 1 93 ? -15.097 -3.905 20.779 1.00 90.06 93 HIS A C 1
ATOM 706 O O . HIS A 1 93 ? -15.399 -4.379 19.683 1.00 90.06 93 HIS A O 1
ATOM 712 N N . ALA A 1 94 ? -14.880 -2.598 20.948 1.00 93.06 94 ALA A N 1
ATOM 713 C CA . ALA A 1 94 ? -14.863 -1.650 19.844 1.00 93.06 94 ALA A CA 1
ATOM 714 C C . ALA A 1 94 ? -13.624 -1.858 18.962 1.00 93.06 94 ALA A C 1
ATOM 716 O O . ALA A 1 94 ? -12.515 -2.142 19.426 1.00 93.06 94 ALA A O 1
ATOM 717 N N . MET A 1 95 ? -13.789 -1.654 17.659 1.00 94.50 95 MET A N 1
ATOM 718 C CA . MET A 1 95 ? -12.698 -1.718 16.693 1.00 94.50 95 MET A CA 1
ATOM 719 C C . MET A 1 95 ? -12.035 -0.345 16.567 1.00 94.50 95 MET A C 1
ATOM 721 O O . MET A 1 95 ? -12.214 0.359 15.576 1.00 94.50 95 MET A O 1
ATOM 725 N N . ILE A 1 96 ? -11.259 0.035 17.586 1.00 95.31 96 ILE A N 1
ATOM 726 C CA . ILE A 1 96 ? -10.457 1.268 17.596 1.00 95.31 96 ILE A CA 1
ATOM 727 C C . ILE A 1 96 ? -8.986 0.918 17.342 1.00 95.31 96 ILE A C 1
ATOM 729 O O . ILE A 1 96 ? -8.409 0.100 18.061 1.00 95.31 96 ILE A O 1
ATOM 733 N N . GLY A 1 97 ? -8.372 1.493 16.305 1.00 95.75 97 GLY A N 1
ATOM 734 C CA . GLY A 1 97 ? -7.009 1.125 15.909 1.00 95.75 97 GLY A CA 1
ATOM 735 C C . GLY A 1 97 ? -6.431 1.949 14.761 1.00 95.75 97 GLY A C 1
ATOM 736 O O . GLY A 1 97 ? -6.959 2.992 14.389 1.00 95.75 97 GLY A O 1
ATOM 737 N N . THR A 1 98 ? -5.316 1.484 14.202 1.00 95.38 98 THR A N 1
ATOM 738 C CA . THR A 1 98 ? -4.851 1.923 12.878 1.00 95.38 98 THR A CA 1
ATOM 739 C C . THR A 1 98 ? -5.539 1.135 11.774 1.00 95.38 98 THR A C 1
ATOM 741 O O . THR A 1 98 ? -5.986 0.014 12.025 1.00 95.38 98 THR A O 1
ATOM 744 N N . VAL A 1 99 ? -5.548 1.666 10.546 1.00 93.50 99 VAL A N 1
ATOM 745 C CA . VAL A 1 99 ? -6.102 0.976 9.363 1.00 93.50 99 VAL A CA 1
ATOM 746 C C . VAL A 1 99 ? -5.554 -0.448 9.270 1.00 93.50 99 VAL A C 1
ATOM 748 O O . VAL A 1 99 ? -6.328 -1.396 9.199 1.00 93.50 99 VAL A O 1
ATOM 751 N N . HIS A 1 100 ? -4.236 -0.601 9.410 1.00 89.31 100 HIS A N 1
ATOM 752 C CA . HIS A 1 100 ? -3.581 -1.905 9.391 1.00 89.31 100 HIS A CA 1
ATOM 753 C C . HIS A 1 100 ? -4.062 -2.834 10.519 1.00 89.31 100 HIS A C 1
ATOM 755 O O . HIS A 1 100 ? -4.480 -3.957 10.259 1.00 89.31 100 HIS A O 1
ATOM 761 N N . SER A 1 101 ? -4.087 -2.365 11.774 1.00 90.44 101 SER A N 1
ATOM 762 C CA . SER A 1 101 ? -4.532 -3.201 12.903 1.00 90.44 101 SER A CA 1
ATOM 763 C C . SER A 1 101 ? -5.999 -3.627 12.804 1.00 90.44 101 SER A C 1
ATOM 765 O O . SER A 1 101 ? -6.357 -4.715 13.248 1.00 90.44 101 SER A O 1
ATOM 767 N N . LEU A 1 102 ? -6.854 -2.775 12.231 1.00 93.62 102 LEU A N 1
ATOM 768 C CA . LEU A 1 102 ? -8.259 -3.096 12.012 1.00 93.62 102 LEU A CA 1
ATOM 769 C C . LEU A 1 102 ? -8.424 -4.065 10.845 1.00 93.62 102 LEU A C 1
ATOM 771 O O . LEU A 1 102 ? -9.215 -4.993 10.964 1.00 93.62 102 LEU A O 1
ATOM 775 N N . GLY A 1 103 ? -7.640 -3.898 9.776 1.00 90.69 103 GLY A N 1
ATOM 776 C CA . GLY A 1 103 ? -7.571 -4.839 8.661 1.00 90.69 103 GLY A CA 1
ATOM 777 C C . GLY A 1 103 ? -7.196 -6.243 9.128 1.00 90.69 103 G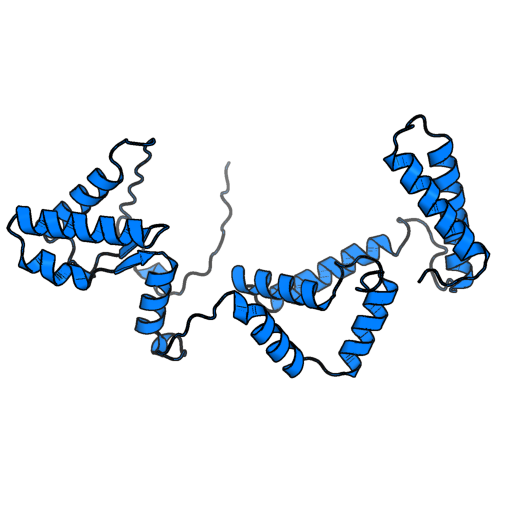LY A C 1
ATOM 778 O O . GLY A 1 103 ? -7.935 -7.179 8.852 1.00 90.69 103 GLY A O 1
ATOM 779 N N . VAL A 1 104 ? -6.136 -6.383 9.932 1.00 89.06 104 VAL A N 1
ATOM 780 C CA . VAL A 1 104 ? -5.738 -7.680 10.511 1.00 89.06 104 VAL A CA 1
ATOM 781 C C . VAL A 1 104 ? -6.855 -8.268 11.374 1.00 89.06 104 VAL A C 1
ATOM 783 O O . VAL A 1 104 ? -7.213 -9.425 11.198 1.00 89.06 104 VAL A O 1
ATOM 786 N N . LYS A 1 105 ? -7.486 -7.472 12.251 1.00 89.06 105 LYS A N 1
ATOM 787 C CA . LYS A 1 105 ? -8.625 -7.941 13.063 1.00 89.06 105 LYS A CA 1
ATOM 788 C C . LYS A 1 105 ? -9.803 -8.422 12.211 1.00 89.06 105 LYS A C 1
ATOM 790 O O . LYS A 1 105 ? -10.428 -9.417 12.565 1.00 89.06 105 LYS A O 1
ATOM 795 N N . LEU A 1 106 ? -10.132 -7.713 11.129 1.00 90.06 106 LEU A N 1
ATOM 796 C CA . LEU A 1 106 ? -11.203 -8.105 10.208 1.00 90.06 106 LEU A CA 1
ATOM 797 C C . LEU A 1 106 ? -10.833 -9.380 9.448 1.00 90.06 106 LEU A C 1
ATOM 799 O O . LEU A 1 106 ? -11.639 -10.302 9.411 1.00 90.06 106 LEU A O 1
ATOM 803 N N . LEU A 1 107 ? -9.615 -9.459 8.911 1.00 89.00 107 LEU A N 1
ATOM 804 C CA . LEU A 1 107 ? -9.118 -10.637 8.203 1.00 89.00 107 LEU A CA 1
ATOM 805 C C . LEU A 1 107 ? -9.115 -11.867 9.106 1.00 89.00 107 LEU A C 1
ATOM 807 O O . LEU A 1 107 ? -9.687 -12.876 8.729 1.00 89.00 107 LEU A O 1
ATOM 811 N N . SER A 1 108 ? -8.569 -11.777 10.322 1.00 88.44 108 SER A N 1
ATOM 812 C CA . SER A 1 108 ? -8.602 -12.888 11.281 1.00 88.44 108 SER A CA 1
ATOM 813 C C . SER A 1 108 ? -10.030 -13.286 11.660 1.00 88.44 108 SER A C 1
ATOM 815 O O . SER A 1 108 ? -10.307 -14.468 11.844 1.00 88.44 108 SER A O 1
ATOM 817 N N . ARG A 1 109 ? -10.949 -12.316 11.772 1.00 87.88 109 ARG A N 1
ATOM 818 C CA . ARG A 1 109 ? -12.357 -12.574 12.109 1.00 87.88 109 ARG A CA 1
ATOM 819 C C . ARG A 1 109 ? -13.114 -13.294 10.993 1.00 87.88 109 ARG A C 1
ATOM 821 O O . ARG A 1 109 ? -13.969 -14.107 11.316 1.00 87.88 109 ARG A O 1
ATOM 828 N N . PHE A 1 110 ? -12.818 -12.980 9.735 1.00 89.62 110 PHE A N 1
ATOM 829 C CA . PHE A 1 110 ? -13.499 -13.523 8.552 1.00 89.62 110 PHE A CA 1
ATOM 830 C C . PHE A 1 110 ? -12.591 -14.439 7.717 1.00 89.62 110 PHE A C 1
ATOM 832 O O . PHE A 1 110 ? -12.783 -14.598 6.512 1.00 89.62 110 PHE A O 1
ATOM 839 N N . ALA A 1 111 ? -11.558 -15.008 8.343 1.00 89.38 111 ALA A N 1
ATOM 840 C CA . ALA A 1 111 ? -10.521 -15.765 7.651 1.00 89.38 111 ALA A CA 1
ATOM 841 C C . ALA A 1 111 ? -11.095 -16.999 6.946 1.00 89.38 111 ALA A C 1
ATOM 843 O O . ALA A 1 111 ? -10.755 -17.276 5.798 1.00 89.38 111 ALA A O 1
ATOM 844 N N . LEU A 1 112 ? -12.012 -17.703 7.615 1.00 88.12 112 LEU A N 1
ATOM 845 C CA . LEU A 1 112 ? -12.646 -18.907 7.083 1.00 88.12 112 LEU A CA 1
ATOM 846 C C . LEU A 1 112 ? -13.519 -18.591 5.866 1.00 88.12 112 LEU A C 1
ATOM 848 O O . LEU A 1 112 ? -13.438 -19.290 4.860 1.00 88.12 112 LEU A O 1
ATOM 852 N N . GLU A 1 113 ? -14.311 -17.521 5.931 1.00 90.38 113 GLU A N 1
ATOM 853 C CA . GLU A 1 113 ? -15.140 -17.047 4.822 1.00 90.38 113 GLU A CA 1
ATOM 854 C C . GLU A 1 113 ? -14.298 -16.566 3.636 1.00 90.38 113 GLU A C 1
ATOM 856 O O . GLU A 1 113 ? -14.706 -16.721 2.487 1.00 90.38 113 GLU A O 1
ATOM 861 N N . ALA A 1 114 ? -13.112 -16.018 3.911 1.00 84.12 114 ALA A N 1
ATOM 862 C CA . ALA A 1 114 ? -12.144 -15.612 2.899 1.00 84.12 114 ALA A CA 1
ATOM 863 C C . ALA A 1 114 ? -11.265 -16.772 2.380 1.00 84.12 114 ALA A C 1
ATOM 865 O O . ALA A 1 114 ? -10.453 -16.556 1.483 1.00 84.12 114 ALA A O 1
ATOM 866 N N . GLY A 1 115 ? -11.400 -17.992 2.916 1.00 86.81 115 GLY A N 1
ATOM 867 C CA . GLY A 1 115 ? -10.587 -19.147 2.518 1.00 86.81 115 GLY A CA 1
ATOM 868 C C . GLY A 1 115 ? -9.109 -19.049 2.921 1.00 86.81 115 GLY A C 1
ATOM 869 O O . GLY A 1 115 ? -8.267 -19.718 2.325 1.00 86.81 115 GLY A O 1
ATOM 870 N N . ILE A 1 116 ? -8.784 -18.221 3.917 1.00 85.19 116 ILE A N 1
ATOM 871 C CA . ILE A 1 116 ? -7.425 -18.008 4.430 1.00 85.19 116 ILE A CA 1
ATOM 872 C C . ILE A 1 116 ? -7.270 -18.566 5.852 1.00 85.19 116 ILE A C 1
ATOM 874 O O . ILE A 1 116 ? -8.238 -18.811 6.571 1.00 85.19 116 ILE A O 1
ATOM 878 N N . SER A 1 117 ? -6.022 -18.769 6.278 1.00 84.88 117 SER A N 1
ATOM 879 C CA . SER A 1 117 ? -5.717 -19.177 7.653 1.00 84.88 117 SER A CA 1
ATOM 880 C C . SER A 1 117 ? -6.120 -18.081 8.656 1.00 84.88 117 SER A C 1
ATOM 882 O O . SER A 1 117 ? -5.768 -16.919 8.444 1.00 84.88 117 SER A O 1
ATOM 884 N N . PRO A 1 118 ? -6.778 -18.420 9.784 1.00 79.94 118 PRO A N 1
ATOM 885 C CA . PRO A 1 118 ? -7.035 -17.473 10.877 1.00 79.94 118 PRO A CA 1
ATOM 886 C C . PRO A 1 118 ? -5.758 -16.930 11.530 1.00 79.94 118 PRO A C 1
ATOM 888 O O . PRO A 1 118 ? -5.761 -15.825 12.078 1.00 79.94 118 PRO A O 1
ATOM 891 N N . ASN A 1 119 ? -4.668 -17.699 11.454 1.00 81.69 119 ASN A N 1
ATOM 892 C CA . ASN A 1 119 ? -3.341 -17.268 11.878 1.00 81.69 119 ASN A CA 1
ATOM 893 C C . ASN A 1 119 ? -2.752 -16.390 10.772 1.00 81.69 119 ASN A C 1
ATOM 895 O O . ASN A 1 119 ? -2.057 -16.878 9.880 1.00 81.69 119 ASN A O 1
ATOM 899 N N . VAL A 1 120 ? -3.123 -15.111 10.800 1.00 74.06 120 VAL A N 1
ATOM 900 C CA . VAL A 1 120 ? -2.601 -14.088 9.895 1.00 74.06 120 VAL A CA 1
ATOM 901 C C . VAL A 1 120 ? -1.339 -13.509 10.521 1.00 74.06 120 VAL A C 1
ATOM 903 O O . VAL A 1 120 ? -1.423 -12.744 11.483 1.00 74.06 120 VAL A O 1
ATOM 906 N N . ASP A 1 121 ? -0.185 -13.857 9.960 1.00 78.75 121 ASP A N 1
ATOM 907 C CA . ASP A 1 121 ? 1.091 -13.249 10.327 1.00 78.75 121 ASP A CA 1
ATOM 908 C C . ASP A 1 121 ? 1.406 -12.073 9.401 1.00 78.75 121 ASP A C 1
ATOM 910 O O . ASP A 1 121 ? 1.205 -12.123 8.185 1.00 78.75 121 ASP A O 1
ATOM 914 N N . ILE A 1 122 ? 1.887 -10.983 9.998 1.00 80.56 122 ILE A N 1
ATOM 915 C CA . ILE A 1 122 ? 2.332 -9.805 9.257 1.00 80.56 122 ILE A CA 1
ATOM 916 C C . ILE A 1 122 ? 3.778 -10.054 8.841 1.00 80.56 122 ILE A C 1
ATOM 918 O O . ILE A 1 122 ? 4.650 -10.196 9.696 1.00 80.56 122 ILE A O 1
ATOM 922 N N . ILE A 1 123 ? 4.024 -10.077 7.535 1.00 82.44 123 ILE A N 1
ATOM 923 C CA . ILE A 1 123 ? 5.379 -10.115 6.982 1.00 82.44 123 ILE A CA 1
ATOM 924 C C . ILE A 1 123 ? 6.055 -8.773 7.279 1.00 82.44 123 ILE A C 1
ATOM 926 O O . ILE A 1 123 ? 5.503 -7.720 6.948 1.00 82.44 123 ILE A O 1
ATOM 930 N N . ALA A 1 124 ? 7.224 -8.810 7.921 1.00 84.44 124 ALA A N 1
ATOM 931 C CA . ALA A 1 124 ? 8.014 -7.613 8.173 1.00 84.44 124 ALA A CA 1
ATOM 932 C C . ALA A 1 124 ? 8.596 -7.065 6.860 1.00 84.44 124 ALA A C 1
ATOM 934 O O . ALA A 1 124 ? 8.898 -7.824 5.939 1.00 84.44 124 ALA A O 1
ATOM 935 N N . GLU A 1 125 ? 8.773 -5.744 6.773 1.00 82.38 125 GLU A N 1
ATOM 936 C CA . GLU A 1 125 ? 9.322 -5.097 5.570 1.00 82.38 125 GLU A CA 1
ATOM 937 C C . GLU A 1 125 ? 10.728 -5.623 5.230 1.00 82.38 125 GLU A C 1
ATOM 939 O O . GLU A 1 125 ? 11.049 -5.825 4.061 1.00 82.38 125 GLU A O 1
ATOM 944 N N . GLU A 1 126 ? 11.540 -5.930 6.244 1.00 85.19 126 GLU A N 1
ATOM 945 C CA . GLU A 1 126 ? 12.876 -6.521 6.085 1.00 85.19 126 GLU A CA 1
ATOM 946 C C . GLU A 1 126 ? 12.875 -7.920 5.442 1.00 85.19 126 GLU A C 1
ATOM 948 O O . GLU A 1 126 ? 13.828 -8.276 4.746 1.00 85.19 126 GLU A O 1
ATOM 953 N N . ASP A 1 127 ? 11.790 -8.684 5.592 1.00 88.00 127 ASP A N 1
ATOM 954 C CA . ASP A 1 127 ? 11.666 -10.031 5.029 1.00 88.00 127 ASP A CA 1
ATOM 955 C C . ASP A 1 127 ? 11.153 -10.030 3.580 1.00 88.00 127 ASP A C 1
ATOM 957 O O . ASP A 1 127 ? 11.177 -11.060 2.898 1.00 88.00 127 ASP A O 1
ATOM 961 N N . GLU A 1 128 ? 10.698 -8.885 3.062 1.00 85.38 128 GLU A N 1
ATOM 962 C CA . GLU A 1 128 ? 10.090 -8.789 1.732 1.00 85.38 128 GLU A CA 1
ATOM 963 C C . GLU A 1 128 ? 11.044 -9.282 0.630 1.00 85.38 128 GLU A C 1
ATOM 965 O O . GLU A 1 128 ? 10.648 -10.023 -0.274 1.00 85.38 128 GLU A O 1
ATOM 970 N N . GLN A 1 129 ? 12.327 -8.916 0.720 1.00 85.06 129 GLN A N 1
ATOM 971 C CA . GLN A 1 129 ? 13.347 -9.335 -0.245 1.00 85.06 129 GLN A CA 1
ATOM 972 C C . GLN A 1 129 ? 13.582 -10.851 -0.213 1.00 85.06 129 GLN A C 1
ATOM 974 O O . GLN A 1 129 ? 13.762 -11.475 -1.266 1.00 85.06 129 GLN A O 1
ATOM 979 N N . LEU A 1 130 ? 13.563 -11.449 0.981 1.00 89.56 130 LEU A N 1
ATOM 980 C CA . LEU A 1 130 ? 13.733 -12.886 1.164 1.00 89.56 130 LEU A CA 1
ATOM 981 C C . LEU A 1 130 ? 12.573 -13.644 0.514 1.00 89.56 130 LEU A C 1
ATOM 983 O O . LEU A 1 130 ? 12.803 -14.527 -0.316 1.00 89.56 130 LEU A O 1
ATOM 987 N N . PHE A 1 131 ? 11.335 -13.259 0.832 1.00 89.62 131 PHE A N 1
ATOM 988 C CA . PHE A 1 131 ? 10.144 -13.907 0.284 1.00 89.62 131 PHE A CA 1
ATOM 989 C C . PHE A 1 131 ? 10.015 -13.720 -1.227 1.00 89.62 131 PHE A C 1
ATOM 991 O O . PHE A 1 131 ? 9.637 -14.662 -1.930 1.00 89.62 131 PHE A O 1
ATOM 998 N N . PHE A 1 132 ? 10.374 -12.545 -1.749 1.00 89.88 132 PHE A N 1
ATOM 999 C CA . PHE A 1 132 ? 10.423 -12.320 -3.191 1.00 89.88 132 PHE A CA 1
ATOM 1000 C C . PHE A 1 132 ? 11.435 -13.253 -3.864 1.00 89.88 132 PHE A C 1
ATOM 1002 O O . PHE A 1 132 ? 11.094 -13.930 -4.831 1.00 89.88 132 PHE A O 1
ATOM 1009 N N . SER A 1 133 ? 12.650 -13.357 -3.320 1.00 88.44 133 SER A N 1
ATOM 1010 C CA . SER A 1 133 ? 13.709 -14.208 -3.880 1.00 88.44 133 SER A CA 1
ATOM 1011 C C . SER A 1 133 ? 13.322 -15.690 -3.874 1.00 88.44 133 SER A C 1
ATOM 1013 O O . SER A 1 133 ? 13.525 -16.388 -4.867 1.00 88.44 133 SER A O 1
ATOM 1015 N N . GLN A 1 134 ? 12.709 -16.166 -2.786 1.00 91.12 134 GLN A N 1
ATOM 1016 C CA . GLN A 1 134 ? 12.192 -17.534 -2.692 1.00 91.12 134 GLN A CA 1
ATOM 1017 C C . GLN A 1 134 ? 11.066 -17.787 -3.700 1.00 91.12 134 GLN A C 1
ATOM 1019 O O . GLN A 1 134 ? 11.077 -18.807 -4.383 1.00 91.12 134 GLN A O 1
ATOM 1024 N N . SER A 1 135 ? 10.126 -16.849 -3.836 1.00 91.31 135 SER A N 1
ATOM 1025 C CA . SER A 1 135 ? 9.019 -16.956 -4.797 1.00 91.31 135 SER A CA 1
ATOM 1026 C C . SER A 1 135 ? 9.517 -16.931 -6.241 1.00 91.31 135 SER A C 1
ATOM 1028 O O . SER A 1 135 ? 9.024 -17.667 -7.089 1.00 91.31 135 SER A O 1
ATOM 1030 N N . LEU A 1 136 ? 10.531 -16.119 -6.536 1.00 89.94 136 LEU A N 1
ATOM 1031 C CA . LEU A 1 136 ? 11.126 -16.064 -7.863 1.00 89.94 136 LEU A CA 1
ATOM 1032 C C . LEU A 1 136 ? 11.806 -17.394 -8.218 1.00 89.94 136 LEU A C 1
ATOM 1034 O O . LEU A 1 136 ? 11.646 -17.888 -9.333 1.00 89.94 136 LEU A O 1
ATOM 1038 N N . ALA A 1 137 ? 12.508 -18.005 -7.262 1.00 89.00 137 ALA A N 1
ATOM 1039 C CA . ALA A 1 137 ? 13.191 -19.282 -7.454 1.00 89.00 137 ALA A CA 1
ATOM 1040 C C . ALA A 1 137 ? 12.238 -20.460 -7.734 1.00 89.00 137 ALA A C 1
ATOM 1042 O O . ALA A 1 137 ? 12.656 -21.431 -8.360 1.00 89.00 137 ALA A O 1
ATOM 1043 N N . THR A 1 138 ? 10.969 -20.396 -7.312 1.00 92.25 138 THR A N 1
ATOM 1044 C CA . THR A 1 138 ? 9.986 -21.458 -7.607 1.00 92.25 138 THR A CA 1
ATOM 1045 C C . THR A 1 138 ? 9.389 -21.354 -9.009 1.00 92.25 138 THR A C 1
ATOM 1047 O O . THR A 1 138 ? 8.937 -22.360 -9.553 1.00 92.25 138 THR A O 1
ATOM 1050 N N . VAL A 1 139 ? 9.393 -20.160 -9.610 1.00 90.38 139 VAL A N 1
ATOM 1051 C CA . VAL A 1 139 ? 8.767 -19.890 -10.919 1.00 90.38 139 VAL A CA 1
ATOM 1052 C C . VAL A 1 139 ? 9.800 -19.807 -12.052 1.00 90.38 139 VAL A C 1
ATOM 1054 O O . VAL A 1 139 ? 9.479 -20.069 -13.216 1.00 90.38 139 VAL A O 1
ATOM 1057 N N . MET A 1 140 ? 11.047 -19.450 -11.737 1.00 88.38 140 MET A N 1
ATOM 1058 C CA . MET A 1 140 ? 12.100 -19.218 -12.724 1.00 88.38 140 MET A CA 1
ATOM 1059 C C . MET A 1 140 ? 12.959 -20.455 -12.977 1.00 88.38 140 MET A C 1
ATOM 1061 O O . MET A 1 140 ? 13.602 -20.996 -12.085 1.00 88.38 140 MET A O 1
ATOM 1065 N N . THR A 1 141 ? 13.042 -20.855 -14.243 1.00 91.25 141 THR A N 1
ATOM 1066 C CA . THR A 1 141 ? 14.010 -21.850 -14.724 1.00 91.25 141 THR A CA 1
ATOM 1067 C C . THR A 1 141 ? 15.349 -21.188 -15.047 1.00 91.25 141 THR A C 1
ATOM 1069 O O . THR A 1 141 ? 15.349 -20.063 -15.552 1.00 91.25 141 THR A O 1
ATOM 1072 N N . ASN A 1 142 ? 16.461 -21.917 -14.910 1.00 88.75 142 ASN A N 1
ATOM 1073 C CA . ASN A 1 142 ? 17.795 -21.432 -15.298 1.00 88.75 142 ASN A CA 1
ATOM 1074 C C . ASN A 1 142 ? 17.844 -20.905 -16.745 1.00 88.75 142 ASN A C 1
ATOM 1076 O O . ASN A 1 142 ? 18.417 -19.851 -16.986 1.00 88.75 142 ASN A O 1
ATOM 1080 N N . GLU A 1 143 ? 17.179 -21.579 -17.689 1.00 92.00 143 GLU A N 1
ATOM 1081 C CA . GLU A 1 143 ? 17.120 -21.150 -19.095 1.00 92.00 143 GLU A CA 1
ATOM 1082 C C . GLU A 1 143 ? 16.488 -19.757 -19.258 1.00 92.00 143 GLU A C 1
ATOM 1084 O O . GLU A 1 143 ? 17.078 -18.871 -19.874 1.00 92.00 143 GLU A O 1
ATOM 1089 N N . ARG A 1 144 ? 15.315 -19.530 -18.650 1.00 89.81 144 ARG A N 1
ATOM 1090 C CA . ARG A 1 144 ? 14.649 -18.214 -18.641 1.00 89.81 144 ARG A CA 1
ATOM 1091 C C . ARG A 1 144 ? 15.505 -17.129 -17.997 1.00 89.81 144 ARG A C 1
ATOM 1093 O O . ARG A 1 144 ? 15.530 -16.014 -18.504 1.00 89.81 144 ARG A O 1
ATOM 1100 N N . VAL A 1 145 ? 16.194 -17.439 -16.897 1.00 87.94 145 VAL A N 1
ATOM 1101 C CA . VAL A 1 145 ? 17.105 -16.482 -16.249 1.00 87.94 145 VAL A CA 1
ATOM 1102 C C . VAL A 1 145 ? 18.207 -16.071 -17.220 1.00 87.94 145 VAL A C 1
ATOM 1104 O O . VAL A 1 145 ? 18.396 -14.878 -17.432 1.00 87.94 145 VAL A O 1
ATOM 1107 N N . SER A 1 146 ? 18.857 -17.031 -17.885 1.00 87.44 146 SER A N 1
ATOM 1108 C CA . SER A 1 146 ? 19.892 -16.735 -18.880 1.00 87.44 146 SER A CA 1
ATOM 1109 C C . SER A 1 146 ? 19.365 -15.919 -20.066 1.00 87.44 146 SER A C 1
ATOM 1111 O O . SER A 1 146 ? 20.049 -15.012 -20.533 1.00 87.44 146 SER A O 1
ATOM 1113 N N . GLN A 1 147 ? 18.145 -16.191 -20.541 1.00 89.00 147 GLN A N 1
ATOM 1114 C CA . GLN A 1 147 ? 17.514 -15.403 -21.607 1.00 89.00 147 GLN A CA 1
ATOM 1115 C C . GLN A 1 147 ? 17.258 -13.952 -21.178 1.00 89.00 147 GLN A C 1
ATOM 1117 O O . GLN A 1 147 ? 17.564 -13.029 -21.933 1.00 89.00 147 GLN A O 1
ATOM 1122 N N . ILE A 1 148 ? 16.726 -13.739 -19.969 1.00 87.19 148 ILE A N 1
ATOM 1123 C CA . ILE A 1 148 ? 16.479 -12.392 -19.440 1.00 87.19 148 ILE A CA 1
ATOM 1124 C C . ILE A 1 148 ? 17.797 -11.660 -19.209 1.00 87.19 148 ILE A C 1
ATOM 1126 O O . ILE A 1 148 ? 17.896 -10.500 -19.579 1.00 87.19 148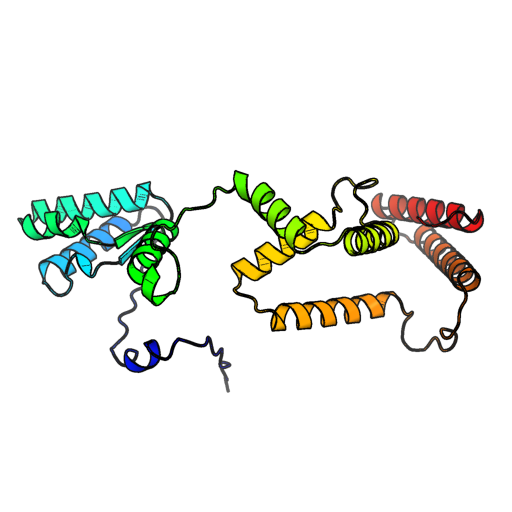 ILE A O 1
ATOM 1130 N N . GLU A 1 149 ? 18.820 -12.316 -18.662 1.00 84.31 149 GLU A N 1
ATOM 1131 C CA . GLU A 1 149 ? 20.138 -11.705 -18.455 1.00 84.31 149 GLU A CA 1
ATOM 1132 C C . GLU A 1 149 ? 20.792 -11.297 -19.782 1.00 84.31 149 GLU A C 1
ATOM 1134 O O . GLU A 1 149 ? 21.333 -10.197 -19.882 1.00 84.31 149 GLU A O 1
ATOM 1139 N N . ALA A 1 150 ? 20.668 -12.118 -20.830 1.00 83.62 150 ALA A N 1
ATOM 1140 C CA . ALA A 1 150 ? 21.146 -11.765 -22.165 1.00 83.62 150 ALA A CA 1
ATOM 1141 C C . ALA A 1 150 ? 20.394 -10.560 -22.762 1.00 83.62 150 ALA A C 1
ATOM 1143 O O . ALA A 1 150 ? 21.012 -9.695 -23.384 1.00 83.62 150 ALA A O 1
ATOM 1144 N N . LEU A 1 151 ? 19.072 -10.479 -22.578 1.00 83.50 151 LEU A N 1
ATOM 1145 C CA . LEU A 1 151 ? 18.272 -9.329 -23.019 1.00 83.50 151 LEU A CA 1
ATOM 1146 C C . LEU A 1 151 ? 18.573 -8.074 -22.197 1.00 83.50 151 LEU A C 1
ATOM 1148 O O . LEU A 1 151 ? 18.725 -6.997 -22.759 1.00 83.50 151 LEU A O 1
ATOM 1152 N N . ALA A 1 152 ? 18.700 -8.214 -20.881 1.00 81.88 152 ALA A N 1
ATOM 1153 C CA . ALA A 1 152 ? 19.026 -7.128 -19.975 1.00 81.88 152 ALA A CA 1
ATOM 1154 C C . ALA A 1 152 ? 20.404 -6.543 -20.306 1.00 81.88 152 ALA A C 1
ATOM 1156 O O . ALA A 1 152 ? 20.536 -5.328 -20.405 1.00 81.88 152 ALA A O 1
ATOM 1157 N N . ALA A 1 153 ? 21.400 -7.388 -20.596 1.00 76.12 153 ALA A N 1
ATOM 1158 C CA . ALA A 1 153 ? 22.694 -6.940 -21.102 1.00 76.12 153 ALA A CA 1
ATOM 1159 C C . ALA A 1 153 ? 22.546 -6.131 -22.402 1.00 76.12 153 ALA A C 1
ATOM 1161 O O . ALA A 1 153 ? 23.022 -5.001 -22.461 1.00 76.12 153 ALA A O 1
ATOM 1162 N N . LYS A 1 154 ? 21.809 -6.656 -23.393 1.00 75.88 154 LYS A N 1
ATOM 1163 C CA . LYS A 1 154 ? 21.540 -5.983 -24.681 1.00 75.88 154 LYS A CA 1
ATOM 1164 C C . LYS A 1 154 ? 20.750 -4.676 -24.574 1.00 75.88 154 LYS A C 1
ATOM 1166 O O . LYS A 1 154 ? 20.811 -3.855 -25.478 1.00 75.88 154 LYS A O 1
ATOM 1171 N N . LEU A 1 155 ? 19.978 -4.493 -23.512 1.00 74.12 155 LEU A N 1
ATOM 1172 C CA . LEU A 1 155 ? 19.222 -3.265 -23.261 1.00 74.12 155 LEU A CA 1
ATOM 1173 C C . LEU A 1 155 ? 19.963 -2.319 -22.305 1.00 74.12 155 LEU A C 1
ATOM 1175 O O . LEU A 1 155 ? 19.360 -1.378 -21.794 1.00 74.12 155 LEU A O 1
ATOM 1179 N N . SER A 1 156 ? 21.244 -2.589 -22.016 1.00 67.00 156 SER A N 1
ATOM 1180 C CA . SER A 1 156 ? 22.048 -1.866 -21.017 1.00 67.00 156 SER A CA 1
ATOM 1181 C C . SER A 1 156 ? 21.380 -1.801 -19.631 1.00 67.00 156 SER A C 1
ATOM 1183 O O . SER A 1 156 ? 21.643 -0.922 -18.810 1.00 67.00 156 SER A O 1
ATOM 1185 N N . GLN A 1 157 ? 20.523 -2.780 -19.348 1.00 59.88 157 GLN A N 1
ATOM 1186 C CA . GLN A 1 157 ? 19.874 -3.054 -18.069 1.00 59.88 157 GLN A CA 1
ATOM 1187 C C . GLN A 1 157 ? 20.680 -4.108 -17.286 1.00 59.88 157 GLN A C 1
ATOM 1189 O O . GLN A 1 157 ? 20.118 -4.992 -16.646 1.00 59.88 157 GLN A O 1
ATOM 1194 N N . SER A 1 158 ? 22.010 -4.082 -17.408 1.00 51.53 158 SER A N 1
ATOM 1195 C CA . SER A 1 158 ? 22.905 -4.958 -16.651 1.00 51.53 158 SER A CA 1
ATOM 1196 C C . SER A 1 158 ? 23.391 -4.238 -15.400 1.00 51.53 158 SER A C 1
ATOM 1198 O O . SER A 1 158 ? 23.865 -3.102 -15.465 1.00 51.53 158 SER A O 1
ATOM 1200 N N . ALA A 1 159 ? 23.353 -4.937 -14.265 1.00 51.12 159 ALA A N 1
ATOM 1201 C CA . ALA A 1 159 ? 23.850 -4.452 -12.980 1.00 51.12 159 ALA A CA 1
ATOM 1202 C C . ALA A 1 159 ? 25.326 -3.995 -13.016 1.00 51.12 159 ALA A C 1
ATOM 1204 O O . ALA A 1 159 ? 25.752 -3.247 -12.136 1.00 51.12 159 ALA A O 1
ATOM 1205 N N . ALA A 1 160 ? 26.102 -4.423 -14.020 1.00 51.44 160 ALA A N 1
ATOM 1206 C CA . ALA A 1 160 ? 27.547 -4.222 -14.089 1.00 51.44 160 ALA A CA 1
ATOM 1207 C C . ALA A 1 160 ? 28.000 -2.776 -14.383 1.00 51.44 160 ALA A C 1
ATOM 1209 O O . ALA A 1 160 ? 29.095 -2.417 -13.960 1.00 51.44 160 ALA A O 1
ATOM 1210 N N . GLU A 1 161 ? 27.203 -1.942 -15.066 1.00 49.69 161 GLU A N 1
ATOM 1211 C CA . GLU A 1 161 ? 27.676 -0.615 -15.521 1.00 49.69 161 GLU A CA 1
ATOM 1212 C C . GLU A 1 161 ? 27.019 0.589 -14.827 1.00 49.69 161 GLU A C 1
ATOM 1214 O O . GLU A 1 161 ? 27.612 1.665 -14.789 1.00 49.69 161 GLU A O 1
ATOM 1219 N N . THR A 1 162 ? 25.836 0.440 -14.224 1.00 44.00 162 THR A N 1
ATOM 1220 C CA . THR A 1 162 ? 25.079 1.581 -13.658 1.00 44.00 162 THR A CA 1
ATOM 1221 C C . THR A 1 162 ? 24.565 1.371 -12.234 1.00 44.00 162 THR A C 1
ATOM 1223 O O . THR A 1 162 ? 23.911 2.256 -11.686 1.00 44.00 162 THR A O 1
ATOM 1226 N N . GLY A 1 163 ? 24.862 0.235 -11.594 1.00 46.72 163 GLY A N 1
ATOM 1227 C CA . GLY A 1 163 ? 24.557 -0.010 -10.176 1.00 46.72 163 GLY A CA 1
ATOM 1228 C C . GLY A 1 163 ? 23.069 -0.010 -9.786 1.00 46.72 163 GLY A C 1
ATOM 1229 O O . GLY A 1 163 ? 22.771 -0.141 -8.603 1.00 46.72 163 GLY A O 1
ATOM 1230 N N . SER A 1 164 ? 22.137 0.130 -10.739 1.00 48.25 164 SER A N 1
ATOM 1231 C CA . SER A 1 164 ? 20.701 0.317 -10.461 1.00 48.25 164 SER A CA 1
ATOM 1232 C C . SER A 1 164 ? 19.750 -0.420 -11.413 1.00 48.25 164 SER A C 1
ATOM 1234 O O . SER A 1 164 ? 18.540 -0.366 -11.208 1.00 48.25 164 SER A O 1
ATOM 1236 N N . ASN A 1 165 ? 20.251 -1.125 -12.426 1.00 54.72 165 ASN A N 1
ATOM 1237 C CA . ASN A 1 165 ? 19.398 -1.810 -13.397 1.00 54.72 165 ASN A CA 1
ATOM 1238 C C . ASN A 1 165 ? 19.482 -3.329 -13.206 1.00 54.72 165 ASN A C 1
ATOM 1240 O O . ASN A 1 165 ? 20.118 -4.030 -13.985 1.00 54.72 165 ASN A O 1
ATOM 1244 N N . ASP A 1 166 ? 18.888 -3.839 -12.126 1.00 76.31 166 ASP A N 1
ATOM 1245 C CA . ASP A 1 166 ? 18.659 -5.276 -11.945 1.00 76.31 166 ASP A CA 1
ATOM 1246 C C . ASP A 1 166 ? 17.226 -5.598 -12.385 1.00 76.31 166 ASP A C 1
ATOM 1248 O O . ASP A 1 166 ? 16.258 -5.127 -11.781 1.00 76.31 166 ASP A O 1
ATOM 1252 N N . TRP A 1 167 ? 17.066 -6.421 -13.424 1.00 83.94 167 TRP A N 1
ATOM 1253 C CA . TRP A 1 167 ? 15.747 -6.867 -13.887 1.00 83.94 167 TRP A CA 1
ATOM 1254 C C . TRP A 1 167 ? 14.936 -7.538 -12.766 1.00 83.94 167 TRP A C 1
ATOM 1256 O O . TRP A 1 167 ? 13.704 -7.514 -12.796 1.00 83.94 167 TRP A O 1
ATOM 1266 N N . ARG A 1 168 ? 15.606 -8.110 -11.752 1.00 84.81 168 ARG A N 1
ATOM 1267 C CA . ARG A 1 168 ? 14.949 -8.684 -10.569 1.00 84.81 168 ARG A CA 1
ATOM 1268 C C . ARG A 1 168 ? 14.290 -7.603 -9.719 1.00 84.81 168 ARG A C 1
ATOM 1270 O O . ARG A 1 168 ? 13.185 -7.829 -9.230 1.00 84.81 168 ARG A O 1
ATOM 1277 N N . GLN A 1 169 ? 14.920 -6.435 -9.587 1.00 84.88 169 GLN A N 1
ATOM 1278 C CA . GLN A 1 169 ? 14.329 -5.289 -8.900 1.00 84.88 169 GLN A CA 1
ATOM 1279 C C . GLN A 1 169 ? 13.125 -4.752 -9.680 1.00 84.88 169 GLN A C 1
ATOM 1281 O O . GLN A 1 169 ? 12.063 -4.580 -9.095 1.00 84.88 169 GLN A O 1
ATOM 1286 N N . MET A 1 170 ? 13.231 -4.613 -11.006 1.00 86.19 170 MET A N 1
ATOM 1287 C CA . MET A 1 170 ? 12.087 -4.212 -11.840 1.00 86.19 170 MET A CA 1
ATOM 1288 C C . MET A 1 170 ? 10.906 -5.181 -11.698 1.00 86.19 170 MET A C 1
ATOM 1290 O O . MET A 1 170 ? 9.755 -4.766 -11.574 1.00 86.19 170 MET A O 1
ATOM 1294 N N . LEU A 1 171 ? 11.181 -6.488 -11.688 1.00 89.50 171 LEU A N 1
ATOM 1295 C CA . LEU A 1 171 ? 10.153 -7.504 -11.489 1.00 89.50 171 LEU A CA 1
ATOM 1296 C C . LEU A 1 171 ? 9.525 -7.414 -10.091 1.00 89.50 171 LEU A C 1
ATOM 1298 O O . LEU A 1 171 ? 8.308 -7.582 -9.960 1.00 89.50 171 LEU A O 1
ATOM 1302 N N . LYS A 1 172 ? 10.326 -7.124 -9.057 1.00 88.81 172 LYS A N 1
ATOM 1303 C CA . LYS A 1 172 ? 9.829 -6.856 -7.702 1.00 88.81 172 LYS A CA 1
ATOM 1304 C C . LYS A 1 172 ? 8.887 -5.655 -7.709 1.00 88.81 172 LYS A C 1
ATOM 1306 O O . LYS A 1 172 ? 7.764 -5.782 -7.231 1.00 88.81 172 LYS A O 1
ATOM 1311 N N . ASP A 1 173 ? 9.291 -4.547 -8.318 1.00 89.44 173 ASP A N 1
ATOM 1312 C CA . ASP A 1 173 ? 8.505 -3.312 -8.360 1.00 89.44 173 ASP A CA 1
ATOM 1313 C C . ASP A 1 173 ? 7.165 -3.515 -9.083 1.00 89.44 173 ASP A C 1
ATOM 1315 O O . ASP A 1 173 ? 6.116 -3.126 -8.567 1.00 89.44 173 ASP A O 1
ATOM 1319 N N . ILE A 1 174 ? 7.166 -4.212 -10.227 1.00 90.88 174 ILE A N 1
ATOM 1320 C CA . ILE A 1 174 ? 5.936 -4.587 -10.945 1.00 90.88 174 ILE A CA 1
ATOM 1321 C C . ILE A 1 174 ? 5.039 -5.462 -10.061 1.00 90.88 174 ILE A C 1
ATOM 1323 O O . ILE A 1 174 ? 3.827 -5.253 -10.009 1.00 90.88 174 ILE A O 1
ATOM 1327 N N . THR A 1 175 ? 5.619 -6.425 -9.339 1.00 91.06 175 THR A N 1
ATOM 1328 C CA . THR A 1 175 ? 4.869 -7.319 -8.442 1.00 91.06 175 THR A CA 1
ATOM 1329 C C . THR A 1 175 ? 4.232 -6.546 -7.286 1.00 91.06 175 THR A C 1
ATOM 1331 O O . THR A 1 175 ? 3.068 -6.776 -6.957 1.00 91.06 175 THR A O 1
ATOM 1334 N N . VAL A 1 176 ? 4.966 -5.610 -6.681 1.00 90.31 176 VAL A N 1
ATOM 1335 C CA . VAL A 1 176 ? 4.463 -4.747 -5.603 1.00 90.31 176 VAL A CA 1
ATOM 1336 C C . VAL A 1 176 ? 3.338 -3.852 -6.117 1.00 90.31 176 VAL A C 1
ATOM 1338 O O . VAL A 1 176 ? 2.282 -3.789 -5.489 1.00 90.31 176 VAL A O 1
ATOM 1341 N N . LEU A 1 177 ? 3.515 -3.220 -7.281 1.00 92.12 177 LEU A N 1
ATOM 1342 C CA . LEU A 1 177 ? 2.490 -2.383 -7.908 1.00 92.12 177 LEU A CA 1
ATOM 1343 C C . LEU A 1 177 ? 1.221 -3.173 -8.229 1.00 92.12 177 LEU A C 1
ATOM 1345 O O . LEU A 1 177 ? 0.123 -2.703 -7.928 1.00 92.12 177 LEU A O 1
ATOM 1349 N N . ALA A 1 178 ? 1.361 -4.376 -8.787 1.00 93.44 178 ALA A N 1
ATOM 1350 C CA . ALA A 1 178 ? 0.228 -5.239 -9.090 1.00 93.44 178 ALA A CA 1
ATOM 1351 C C . ALA A 1 178 ? -0.551 -5.606 -7.820 1.00 93.44 178 ALA A C 1
ATOM 1353 O O . ALA A 1 178 ? -1.769 -5.465 -7.777 1.00 93.44 178 ALA A O 1
ATOM 1354 N N . ARG A 1 179 ? 0.154 -5.999 -6.752 1.00 89.19 179 ARG A N 1
ATOM 1355 C CA . ARG A 1 179 ? -0.461 -6.362 -5.467 1.00 89.19 179 ARG A CA 1
ATOM 1356 C C . ARG A 1 179 ? -1.133 -5.180 -4.776 1.00 89.19 179 ARG A C 1
ATOM 1358 O O . ARG A 1 179 ? -2.209 -5.343 -4.214 1.00 89.19 179 ARG A O 1
ATOM 1365 N N . ALA A 1 180 ? -0.505 -4.006 -4.797 1.00 88.19 180 ALA A N 1
ATOM 1366 C CA . ALA A 1 180 ? -1.028 -2.813 -4.134 1.00 88.19 180 ALA A CA 1
ATOM 1367 C C . ALA A 1 180 ? -2.323 -2.291 -4.776 1.00 88.19 180 ALA A C 1
ATOM 1369 O O . ALA A 1 180 ? -3.117 -1.647 -4.094 1.00 88.19 180 ALA A O 1
ATOM 1370 N N . ASN A 1 181 ? -2.531 -2.574 -6.065 1.00 91.44 181 ASN A N 1
ATOM 1371 C CA . ASN A 1 181 ? -3.693 -2.122 -6.830 1.00 91.44 181 ASN A CA 1
ATOM 1372 C C . ASN A 1 181 ? -4.662 -3.256 -7.204 1.00 91.44 181 ASN A C 1
ATOM 1374 O O . ASN A 1 181 ? -5.583 -3.017 -7.980 1.00 91.44 181 ASN A O 1
ATOM 1378 N N . ASP A 1 182 ? -4.459 -4.465 -6.668 1.00 91.44 182 ASP A N 1
ATOM 1379 C CA . ASP A 1 182 ? -5.266 -5.658 -6.969 1.00 91.44 182 ASP A CA 1
ATOM 1380 C C . ASP A 1 182 ? -5.378 -5.950 -8.481 1.00 91.44 182 ASP A C 1
ATOM 1382 O O . ASP A 1 182 ? -6.442 -6.242 -9.025 1.00 91.44 182 ASP A O 1
ATOM 1386 N N . 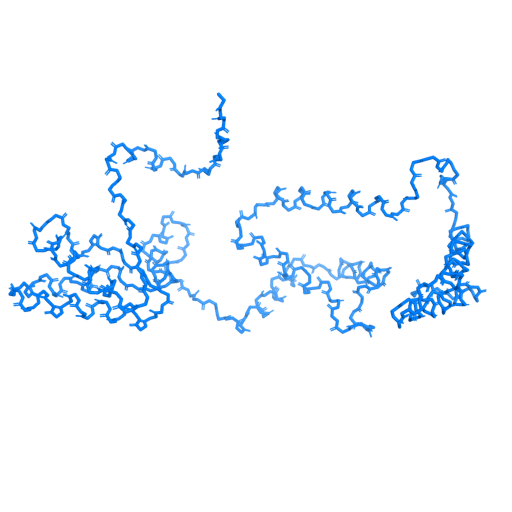PHE A 1 183 ? -4.260 -5.817 -9.200 1.00 93.94 183 PHE A N 1
ATOM 1387 C CA . PHE A 1 183 ? -4.220 -6.067 -10.637 1.00 93.94 183 PHE A CA 1
ATOM 1388 C C . PHE A 1 183 ? -4.199 -7.561 -10.944 1.00 93.94 183 PHE A C 1
ATOM 1390 O O . PHE A 1 183 ? -3.277 -8.289 -10.565 1.00 93.94 183 PHE A O 1
ATOM 1397 N N . GLY A 1 184 ? -5.202 -7.992 -11.708 1.00 92.19 184 GLY A N 1
ATOM 1398 C CA . GLY A 1 184 ? -5.283 -9.332 -12.266 1.00 92.19 184 GLY A CA 1
ATOM 1399 C C . GLY A 1 184 ? -4.276 -9.586 -13.389 1.00 92.19 184 GLY A C 1
ATOM 1400 O O . GLY A 1 184 ? -3.579 -8.697 -13.891 1.00 92.19 184 GLY A O 1
ATOM 1401 N N . THR A 1 185 ? -4.205 -10.846 -13.816 1.00 91.94 185 THR A N 1
ATOM 1402 C CA . THR A 1 185 ? -3.321 -11.275 -14.910 1.00 91.94 185 THR A CA 1
ATOM 1403 C C . THR A 1 185 ? -3.668 -10.617 -16.242 1.00 91.94 185 THR A C 1
ATOM 1405 O O . THR A 1 185 ? -2.786 -10.393 -17.063 1.00 91.94 185 THR A O 1
ATOM 1408 N N . ASP A 1 186 ? -4.940 -10.309 -16.463 1.00 95.06 186 ASP A N 1
ATOM 1409 C CA . ASP A 1 186 ? -5.450 -9.594 -17.631 1.00 95.06 186 ASP A CA 1
ATOM 1410 C C . ASP A 1 186 ? -4.844 -8.189 -17.749 1.00 95.06 186 ASP A C 1
ATOM 1412 O O . ASP A 1 186 ? -4.325 -7.832 -18.809 1.00 95.06 186 ASP A O 1
ATOM 1416 N N . VAL A 1 187 ? -4.802 -7.438 -16.642 1.00 95.25 187 VAL A N 1
ATOM 1417 C CA . VAL A 1 187 ? -4.193 -6.101 -16.589 1.00 95.25 187 VAL A CA 1
ATOM 1418 C C . VAL A 1 187 ? -2.700 -6.181 -16.900 1.00 95.25 187 VAL A C 1
ATOM 1420 O O . VAL A 1 187 ? -2.189 -5.407 -17.710 1.00 95.25 187 VAL A O 1
ATOM 1423 N N . LEU A 1 188 ? -1.996 -7.159 -16.321 1.00 93.44 188 LEU A N 1
ATOM 1424 C CA . LEU A 1 188 ? -0.566 -7.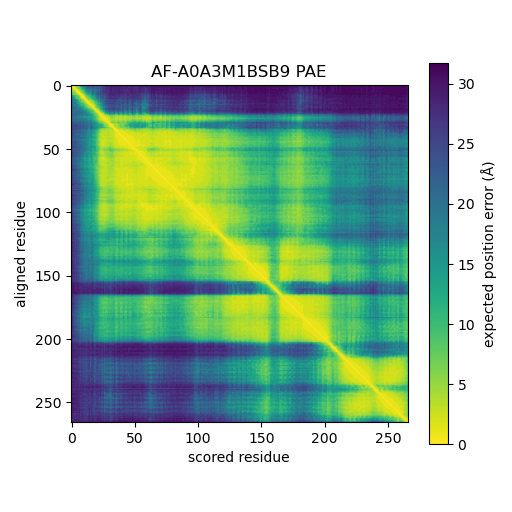358 -16.573 1.00 93.44 188 LEU A CA 1
ATOM 1425 C C . LEU A 1 188 ? -0.275 -7.738 -18.031 1.00 93.44 188 LEU A C 1
ATOM 1427 O O . LEU A 1 188 ? 0.698 -7.257 -18.611 1.00 93.44 188 LEU A O 1
ATOM 1431 N N . LEU A 1 189 ? -1.122 -8.567 -18.648 1.00 94.50 189 LEU A N 1
ATOM 1432 C CA . LEU A 1 189 ? -0.990 -8.940 -20.057 1.00 94.50 189 LEU A CA 1
ATOM 1433 C C . LEU A 1 189 ? -1.262 -7.756 -20.990 1.00 94.50 189 LEU A C 1
ATOM 1435 O O . LEU A 1 189 ? -0.505 -7.556 -21.941 1.00 94.50 189 LEU A O 1
ATOM 1439 N N . SER A 1 190 ? -2.282 -6.946 -20.696 1.00 95.12 190 SER A N 1
ATOM 1440 C CA . SER A 1 190 ? -2.552 -5.710 -21.437 1.00 95.12 190 SER A CA 1
ATOM 1441 C C . SER A 1 190 ? -1.396 -4.718 -21.297 1.00 95.12 190 SER A C 1
ATOM 1443 O O . SER A 1 190 ? -0.966 -4.133 -22.289 1.00 95.12 190 SER A O 1
ATOM 1445 N N . SER A 1 191 ? -0.851 -4.556 -20.086 1.00 93.94 191 SER A N 1
ATOM 1446 C CA . SER A 1 191 ? 0.311 -3.695 -19.842 1.00 93.94 191 SER A CA 1
ATOM 1447 C C . SER A 1 191 ? 1.534 -4.184 -20.611 1.00 93.94 191 SER A C 1
ATOM 1449 O O . SER A 1 191 ? 2.213 -3.377 -21.235 1.00 93.94 191 SER A O 1
ATOM 1451 N N . LYS A 1 192 ? 1.798 -5.498 -20.624 1.00 93.56 192 LYS A N 1
ATOM 1452 C CA . LYS A 1 192 ? 2.883 -6.094 -21.414 1.00 93.56 192 LYS A CA 1
ATOM 1453 C C . LYS A 1 192 ? 2.741 -5.748 -22.897 1.00 93.56 192 LYS A C 1
ATOM 1455 O O . LYS A 1 192 ? 3.724 -5.351 -23.514 1.00 93.56 192 LYS A O 1
ATOM 1460 N N . GLN A 1 193 ? 1.549 -5.927 -23.468 1.00 93.94 193 GLN A N 1
ATOM 1461 C CA . GLN A 1 193 ? 1.298 -5.626 -24.880 1.00 93.94 193 GLN A CA 1
ATOM 1462 C C . GLN A 1 193 ? 1.530 -4.146 -25.175 1.00 93.94 193 GLN A C 1
ATOM 1464 O O . GLN A 1 193 ? 2.287 -3.833 -26.085 1.00 93.94 193 GLN A O 1
ATOM 1469 N N . ALA A 1 194 ? 0.969 -3.249 -24.360 1.00 93.06 194 ALA A N 1
ATOM 1470 C CA . ALA A 1 194 ? 1.167 -1.812 -24.516 1.00 93.06 194 ALA A CA 1
ATOM 1471 C C . ALA A 1 194 ? 2.650 -1.414 -24.422 1.00 93.06 194 ALA A C 1
ATOM 1473 O O . ALA A 1 194 ? 3.126 -0.652 -25.257 1.00 93.06 194 ALA A O 1
ATOM 1474 N N . SER A 1 195 ? 3.398 -1.963 -23.458 1.00 90.50 195 SER A N 1
ATOM 1475 C CA . SER A 1 195 ? 4.834 -1.694 -23.318 1.00 90.50 195 SER A CA 1
ATOM 1476 C C . SER A 1 195 ? 5.643 -2.180 -24.518 1.00 90.50 195 SER A C 1
ATOM 1478 O O . SER A 1 195 ? 6.537 -1.466 -24.958 1.00 90.50 195 SER A O 1
ATOM 1480 N N . ILE A 1 196 ? 5.337 -3.365 -25.060 1.00 87.06 196 ILE A N 1
ATOM 1481 C CA . ILE A 1 196 ? 6.011 -3.883 -26.260 1.00 87.06 196 ILE A CA 1
ATOM 1482 C C . ILE A 1 196 ? 5.662 -3.025 -27.473 1.00 87.06 196 ILE A C 1
ATOM 1484 O O . ILE A 1 196 ? 6.572 -2.583 -28.158 1.00 87.06 196 ILE A O 1
ATOM 1488 N N . SER A 1 197 ? 4.381 -2.733 -27.709 1.00 87.19 197 SER A N 1
ATOM 1489 C CA . SER A 1 197 ? 3.959 -1.920 -28.853 1.00 87.19 197 SER A CA 1
ATOM 1490 C C . SER A 1 197 ? 4.525 -0.504 -28.804 1.00 87.19 197 SER A C 1
ATOM 1492 O O . SER A 1 197 ? 4.863 0.057 -29.840 1.00 87.19 197 SER A O 1
ATOM 1494 N N . GLU A 1 198 ? 4.647 0.087 -27.615 1.00 86.56 198 GLU A N 1
ATOM 1495 C CA . GLU A 1 198 ? 5.290 1.390 -27.461 1.00 86.56 198 GLU A CA 1
ATOM 1496 C C . GLU A 1 198 ? 6.800 1.295 -27.686 1.00 86.56 198 GLU A C 1
ATOM 1498 O O . GLU A 1 198 ? 7.363 2.129 -28.385 1.00 86.56 198 GLU A O 1
ATOM 1503 N N . PHE A 1 199 ? 7.455 0.257 -27.156 1.00 81.94 199 PHE A N 1
ATOM 1504 C CA . PHE A 1 199 ? 8.881 0.021 -27.377 1.00 81.94 199 PHE A CA 1
ATOM 1505 C C . PHE A 1 199 ? 9.209 -0.223 -28.854 1.00 81.94 199 PHE A C 1
ATOM 1507 O O . PHE A 1 199 ? 10.188 0.316 -29.361 1.00 81.94 199 PHE A O 1
ATOM 1514 N N . GLU A 1 200 ? 8.371 -0.980 -29.562 1.00 79.75 200 GLU A N 1
ATOM 1515 C CA . GLU A 1 200 ? 8.507 -1.241 -30.993 1.00 79.75 200 GLU A CA 1
ATOM 1516 C C . GLU A 1 200 ? 8.555 0.062 -31.791 1.00 79.75 200 GLU A C 1
ATOM 1518 O O . GLU A 1 200 ? 9.434 0.203 -32.634 1.00 79.75 200 GLU A O 1
ATOM 1523 N N . LYS A 1 201 ? 7.731 1.067 -31.466 1.00 80.12 201 LYS A N 1
ATOM 1524 C CA . LYS A 1 201 ? 7.779 2.383 -32.136 1.00 80.12 201 LYS A CA 1
ATOM 1525 C C . LYS A 1 201 ? 9.143 3.072 -32.051 1.00 80.12 201 LYS A C 1
ATOM 1527 O O . LYS A 1 201 ? 9.436 3.902 -32.898 1.00 80.12 201 LYS A O 1
ATOM 1532 N N . PHE A 1 202 ? 9.963 2.755 -31.048 1.00 73.50 202 PHE A N 1
ATOM 1533 C CA . PHE A 1 202 ? 11.329 3.278 -30.939 1.00 73.50 202 PHE A CA 1
ATOM 1534 C C . PHE A 1 202 ? 12.361 2.444 -31.708 1.00 73.50 202 PHE A C 1
ATOM 1536 O O . PHE A 1 202 ? 13.460 2.931 -31.963 1.00 73.50 202 PHE A O 1
ATOM 1543 N N . LEU A 1 203 ? 12.041 1.193 -32.052 1.00 68.19 203 LEU A N 1
ATOM 1544 C CA . LEU A 1 203 ? 12.915 0.321 -32.840 1.00 68.19 203 LEU A CA 1
ATOM 1545 C C . LEU A 1 203 ? 12.782 0.572 -34.348 1.00 68.19 203 LEU A C 1
ATOM 1547 O O . LEU A 1 203 ? 13.754 0.383 -35.079 1.00 68.19 203 LEU A O 1
ATOM 1551 N N . TYR A 1 204 ? 11.605 0.999 -34.810 1.00 63.88 204 TYR A N 1
ATOM 1552 C CA . TYR A 1 204 ? 11.365 1.362 -36.207 1.00 63.88 204 TYR A CA 1
ATOM 1553 C C . TYR A 1 204 ? 11.531 2.886 -36.392 1.00 63.88 204 TYR A C 1
ATOM 1555 O O . TYR A 1 204 ? 10.970 3.648 -35.606 1.00 63.88 204 TYR A O 1
ATOM 1563 N N . PRO A 1 205 ? 12.282 3.372 -37.399 1.00 59.28 205 PRO A N 1
ATOM 1564 C CA . PRO A 1 205 ? 12.238 4.783 -37.786 1.00 59.28 205 PRO A CA 1
ATOM 1565 C C . PRO A 1 205 ? 10.819 5.168 -38.257 1.00 59.28 205 PRO A C 1
ATOM 1567 O O . PRO A 1 205 ? 10.044 4.301 -38.656 1.00 59.28 205 PRO A O 1
ATOM 1570 N N . GLU A 1 206 ? 10.471 6.457 -38.160 1.00 57.62 206 GLU A N 1
ATOM 1571 C CA . GLU A 1 206 ? 9.120 6.993 -38.419 1.00 57.62 206 GLU A CA 1
ATOM 1572 C C . GLU A 1 206 ? 8.512 6.573 -39.779 1.00 57.62 206 GLU A C 1
ATOM 1574 O O . GLU A 1 206 ? 9.221 6.235 -40.728 1.00 57.62 206 GLU A O 1
ATOM 1579 N N . GLU A 1 207 ? 7.175 6.621 -39.873 1.00 50.84 207 GLU A N 1
ATOM 1580 C CA . GLU A 1 207 ? 6.394 6.281 -41.075 1.00 50.84 207 GLU A CA 1
ATOM 1581 C C . GLU A 1 207 ? 6.961 6.943 -42.352 1.00 50.84 207 GLU A C 1
ATOM 1583 O O . GLU A 1 207 ? 6.980 8.168 -42.472 1.00 50.84 207 GLU A O 1
ATOM 1588 N N . GLY A 1 208 ? 7.393 6.125 -43.324 1.00 54.41 208 GLY A N 1
ATOM 1589 C CA . GLY A 1 208 ? 7.909 6.575 -44.630 1.00 54.41 208 GLY A CA 1
ATOM 1590 C C . GLY A 1 208 ? 9.268 5.995 -45.049 1.00 54.41 208 GLY A C 1
ATOM 1591 O O . GLY A 1 208 ? 9.708 6.231 -46.171 1.00 54.41 208 GLY A O 1
ATOM 1592 N N . ASP A 1 209 ? 9.926 5.226 -44.181 1.00 57.44 209 ASP A N 1
ATOM 1593 C CA . ASP A 1 209 ? 11.223 4.585 -44.442 1.00 57.44 209 ASP A CA 1
ATOM 1594 C C . ASP A 1 209 ? 11.031 3.157 -45.013 1.00 57.44 209 ASP A C 1
ATOM 1596 O O . ASP A 1 209 ? 11.108 2.152 -44.306 1.00 57.44 209 ASP A O 1
ATOM 1600 N N . GLU A 1 210 ? 10.707 3.049 -46.308 1.00 54.91 210 GLU A N 1
ATOM 1601 C CA . GLU A 1 210 ? 10.396 1.769 -46.984 1.00 54.91 210 GLU A CA 1
ATOM 1602 C C . GLU A 1 210 ? 11.599 0.796 -47.105 1.00 54.91 210 GLU A C 1
ATOM 1604 O O . GLU A 1 210 ? 11.416 -0.364 -47.472 1.00 54.91 210 GLU A O 1
ATOM 1609 N N . GLU A 1 211 ? 12.823 1.218 -46.754 1.00 56.88 211 GLU A N 1
ATOM 1610 C CA . GLU A 1 211 ? 14.062 0.409 -46.811 1.00 56.88 211 GLU A CA 1
ATOM 1611 C C . GLU A 1 211 ? 14.282 -0.516 -45.593 1.00 56.88 211 GLU A C 1
ATOM 1613 O O . GLU A 1 211 ? 15.318 -1.167 -45.474 1.00 56.88 211 GLU A O 1
ATOM 1618 N N . PHE A 1 212 ? 13.322 -0.592 -44.668 1.00 57.19 212 PHE A N 1
ATOM 1619 C CA . PHE A 1 212 ? 13.493 -1.256 -43.369 1.00 57.19 212 PHE A CA 1
ATOM 1620 C C . PHE A 1 212 ? 13.516 -2.802 -43.424 1.00 57.19 212 PHE A C 1
ATOM 1622 O O . PHE A 1 212 ? 14.029 -3.459 -42.513 1.00 57.19 212 PHE A O 1
ATOM 1629 N N . VAL A 1 213 ? 12.946 -3.419 -44.462 1.00 56.91 213 VAL A N 1
ATOM 1630 C CA . VAL A 1 213 ? 12.753 -4.879 -44.504 1.00 56.91 213 VAL A CA 1
ATOM 1631 C C . VAL A 1 213 ? 14.066 -5.587 -44.879 1.00 56.91 213 VAL A C 1
ATOM 1633 O O . VAL A 1 213 ? 14.648 -5.296 -45.916 1.00 56.91 213 VAL A O 1
ATOM 1636 N N . ASP A 1 214 ? 14.510 -6.537 -44.047 1.00 57.91 214 ASP A N 1
ATOM 1637 C CA . ASP A 1 214 ? 15.708 -7.385 -44.237 1.00 57.91 214 ASP A CA 1
ATOM 1638 C C . ASP A 1 214 ? 17.092 -6.697 -44.135 1.00 57.91 214 ASP A C 1
ATOM 1640 O O . ASP A 1 214 ? 18.084 -7.197 -44.670 1.00 57.91 214 ASP A O 1
ATOM 1644 N N . MET A 1 215 ? 17.222 -5.594 -43.387 1.00 66.50 215 MET A N 1
ATOM 1645 C CA . MET A 1 215 ? 18.545 -5.022 -43.084 1.00 66.50 215 MET A CA 1
ATOM 1646 C C . MET A 1 215 ? 19.373 -5.945 -42.172 1.00 66.50 215 MET A C 1
ATOM 1648 O O . MET A 1 215 ? 18.966 -6.282 -41.056 1.00 66.50 215 MET A O 1
ATOM 1652 N N . ASP A 1 216 ? 20.575 -6.319 -42.616 1.00 74.69 216 ASP A N 1
ATOM 1653 C CA . ASP A 1 216 ? 21.528 -7.067 -41.796 1.00 74.69 216 ASP A CA 1
ATOM 1654 C C . ASP A 1 216 ? 22.169 -6.190 -40.699 1.00 74.69 216 ASP A C 1
ATOM 1656 O O . ASP A 1 216 ? 22.072 -4.959 -40.689 1.00 74.69 216 ASP A O 1
ATOM 1660 N N . ALA A 1 217 ? 22.852 -6.823 -39.740 1.00 72.06 217 ALA A N 1
ATOM 1661 C CA . ALA A 1 217 ? 23.495 -6.112 -38.631 1.00 72.06 217 ALA A CA 1
ATOM 1662 C C . ALA A 1 217 ? 24.526 -5.061 -39.099 1.00 72.06 217 ALA A C 1
ATOM 1664 O O . ALA A 1 217 ? 24.746 -4.058 -38.419 1.00 72.06 217 ALA A O 1
ATOM 1665 N N . HIS A 1 218 ? 25.160 -5.272 -40.257 1.00 75.00 218 HIS A N 1
ATOM 1666 C CA . HIS A 1 218 ? 26.124 -4.328 -40.816 1.00 75.00 218 HIS A CA 1
ATOM 1667 C C . HIS A 1 218 ? 25.443 -3.055 -41.334 1.00 75.00 218 HIS A C 1
ATOM 1669 O O . HIS A 1 218 ? 25.925 -1.945 -41.091 1.00 75.00 218 HIS A O 1
ATOM 1675 N N . SER A 1 219 ? 24.298 -3.215 -41.990 1.00 76.38 219 SER A N 1
ATOM 1676 C CA . SER A 1 219 ? 23.464 -2.131 -42.501 1.00 76.38 219 SER A CA 1
ATOM 1677 C C . SER A 1 219 ? 22.899 -1.296 -41.347 1.00 76.38 219 SER A C 1
ATOM 1679 O O . SER A 1 219 ? 22.959 -0.066 -41.387 1.00 76.38 219 SER A O 1
ATOM 1681 N N . TRP A 1 220 ? 22.471 -1.953 -40.262 1.00 76.56 220 TRP A N 1
ATOM 1682 C CA . TRP A 1 220 ? 22.053 -1.289 -39.021 1.00 76.56 220 TRP A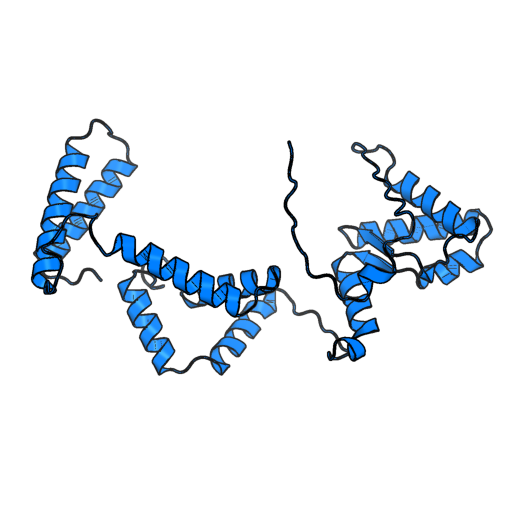 CA 1
ATOM 1683 C C . TRP A 1 220 ? 23.164 -0.451 -38.387 1.00 76.56 220 TRP A C 1
ATOM 1685 O O . TRP A 1 220 ? 22.951 0.716 -38.055 1.00 76.56 220 TRP A O 1
ATOM 1695 N N . ASN A 1 221 ? 24.369 -1.011 -38.272 1.00 78.38 221 ASN A N 1
ATOM 1696 C CA . ASN A 1 221 ? 25.517 -0.297 -37.716 1.00 78.38 221 ASN A CA 1
ATOM 1697 C C . ASN A 1 221 ? 25.928 0.901 -38.586 1.00 78.38 221 ASN A C 1
ATOM 1699 O O . ASN A 1 221 ? 26.227 1.977 -38.063 1.00 78.38 221 ASN A O 1
ATOM 1703 N N . SER A 1 222 ? 25.910 0.745 -39.911 1.00 79.56 222 SER A N 1
ATOM 1704 C CA . SER A 1 222 ? 26.224 1.830 -40.849 1.00 79.56 222 SER A CA 1
ATOM 1705 C C . SER A 1 222 ? 25.224 2.981 -40.734 1.00 79.56 222 SER A C 1
ATOM 1707 O O . SER A 1 222 ? 25.621 4.140 -40.617 1.00 79.56 222 SER A O 1
ATOM 1709 N N . ARG A 1 223 ? 23.928 2.666 -40.660 1.00 77.69 223 ARG A N 1
ATOM 1710 C CA . ARG A 1 223 ? 22.869 3.663 -40.469 1.00 77.69 223 ARG A CA 1
ATOM 1711 C C . ARG A 1 223 ? 22.976 4.367 -39.114 1.00 77.69 223 ARG A C 1
ATOM 1713 O O . ARG A 1 223 ? 22.862 5.589 -39.041 1.00 77.69 223 ARG A O 1
ATOM 1720 N N . LEU A 1 224 ? 23.245 3.619 -38.042 1.00 80.94 224 LEU A N 1
ATOM 1721 C CA . LEU A 1 224 ? 23.466 4.190 -36.713 1.00 80.94 224 LEU A CA 1
ATOM 1722 C C . LEU A 1 224 ? 24.687 5.125 -36.697 1.00 80.94 224 LEU A C 1
ATOM 1724 O O . LEU A 1 224 ? 24.595 6.209 -36.125 1.00 80.94 224 LEU A O 1
ATOM 1728 N N . SER A 1 225 ? 25.791 4.765 -37.368 1.00 82.88 225 SER A N 1
ATOM 1729 C CA . SER A 1 225 ? 26.945 5.667 -37.546 1.00 82.88 225 SER A CA 1
ATOM 1730 C C . SER A 1 225 ? 26.534 6.992 -38.170 1.00 82.88 225 SER A C 1
ATOM 1732 O O . SER A 1 225 ? 26.876 8.048 -37.645 1.00 82.88 225 SER A O 1
ATOM 1734 N N . GLU A 1 226 ? 25.795 6.940 -39.278 1.00 84.12 226 GLU A N 1
ATOM 1735 C CA . GLU A 1 226 ? 25.397 8.138 -40.014 1.00 84.12 226 GLU A CA 1
ATOM 1736 C C . GLU A 1 226 ? 24.479 9.039 -39.175 1.00 84.12 226 GLU A C 1
ATOM 1738 O O . GLU A 1 226 ? 24.663 10.257 -39.122 1.00 84.12 226 GLU A O 1
ATOM 1743 N N . LEU A 1 227 ? 23.513 8.450 -38.465 1.00 84.31 227 LEU A N 1
ATOM 1744 C CA . LEU A 1 227 ? 22.625 9.195 -37.571 1.00 84.31 227 LEU A CA 1
ATOM 1745 C C . LEU A 1 227 ? 23.387 9.827 -36.402 1.00 84.31 227 LEU A C 1
ATOM 1747 O O . LEU A 1 227 ? 23.123 10.982 -36.057 1.00 84.31 227 LEU A O 1
ATOM 1751 N N . LEU A 1 228 ? 24.348 9.111 -35.813 1.00 85.00 228 LEU A N 1
ATOM 1752 C CA . LEU A 1 228 ? 25.203 9.639 -34.750 1.00 85.00 228 LEU A CA 1
ATOM 1753 C C . LEU A 1 228 ? 26.076 10.791 -35.250 1.00 85.00 228 LEU A C 1
ATOM 1755 O O . LEU A 1 228 ? 26.153 11.813 -34.575 1.00 85.00 228 LEU A O 1
ATOM 1759 N N . GLU A 1 229 ? 26.680 10.671 -36.435 1.00 87.62 229 GLU A N 1
ATOM 1760 C CA . GLU A 1 229 ? 27.464 11.746 -37.057 1.00 87.62 229 GLU A CA 1
ATOM 1761 C C . GLU A 1 229 ? 26.624 13.004 -37.268 1.00 87.62 229 GLU A C 1
ATOM 1763 O O . GLU A 1 229 ? 26.990 14.076 -36.781 1.00 87.62 229 GLU A O 1
ATOM 1768 N N . ARG A 1 230 ? 25.453 12.859 -37.901 1.00 86.12 230 ARG A N 1
ATOM 1769 C CA . ARG A 1 230 ? 24.516 13.969 -38.128 1.00 86.12 230 ARG A CA 1
ATOM 1770 C C . ARG A 1 230 ? 24.057 14.605 -36.814 1.00 86.12 230 ARG A C 1
ATOM 1772 O O . ARG A 1 230 ? 23.905 15.823 -36.735 1.00 86.12 230 ARG A O 1
ATOM 1779 N N . THR A 1 231 ? 23.824 13.800 -35.778 1.00 86.19 231 THR A N 1
ATOM 1780 C CA . THR A 1 231 ? 23.368 14.289 -34.468 1.00 86.19 231 THR A CA 1
ATOM 1781 C C . THR A 1 231 ? 24.480 15.033 -33.732 1.00 86.19 231 THR A C 1
ATOM 1783 O O . THR A 1 231 ? 24.243 16.129 -33.229 1.00 86.19 231 THR A O 1
ATOM 1786 N N . VAL A 1 232 ? 25.701 14.490 -33.712 1.00 86.38 232 VAL A N 1
ATOM 1787 C CA . VAL A 1 232 ? 26.880 15.149 -33.126 1.00 86.38 232 VAL A CA 1
ATOM 1788 C C . VAL A 1 232 ? 27.172 16.467 -33.841 1.00 86.38 232 VAL A C 1
ATOM 1790 O O . VAL A 1 232 ? 27.440 17.469 -33.181 1.00 86.38 232 VAL A O 1
ATOM 1793 N N . GLU A 1 233 ? 27.088 16.500 -35.173 1.00 86.75 233 GLU A N 1
ATOM 1794 C CA . GLU A 1 233 ? 27.278 17.727 -35.949 1.00 86.75 233 GLU A CA 1
ATOM 1795 C C . GLU A 1 233 ? 26.233 18.791 -35.586 1.00 86.75 233 GLU A C 1
ATOM 1797 O O . GLU A 1 233 ? 26.598 19.925 -35.273 1.00 86.75 233 GLU A O 1
ATOM 1802 N N . ARG A 1 234 ? 24.948 18.414 -35.523 1.00 86.00 234 ARG A N 1
ATOM 1803 C CA . ARG A 1 234 ? 23.862 19.318 -35.105 1.00 86.00 234 ARG A CA 1
ATOM 1804 C C . ARG A 1 234 ? 24.039 19.837 -33.682 1.00 86.00 234 ARG A C 1
ATOM 1806 O O . ARG A 1 234 ? 23.813 21.018 -33.448 1.00 86.00 234 ARG A O 1
ATOM 1813 N N . LEU A 1 235 ? 24.435 18.981 -32.738 1.00 85.19 235 LEU A N 1
ATOM 1814 C CA . LEU A 1 235 ? 24.664 19.385 -31.347 1.00 85.19 235 LEU A CA 1
ATOM 1815 C C . LEU A 1 235 ? 25.850 20.348 -31.224 1.00 85.19 235 LEU A C 1
ATOM 1817 O O . LEU A 1 235 ? 25.755 21.327 -30.493 1.00 85.19 235 LEU A O 1
ATOM 1821 N N . ASN A 1 236 ? 26.930 20.116 -31.974 1.00 80.94 236 ASN A N 1
ATOM 1822 C CA . ASN A 1 236 ? 28.105 20.992 -31.975 1.00 80.94 236 ASN A CA 1
ATOM 1823 C C . ASN A 1 236 ? 27.858 22.339 -32.670 1.00 80.94 236 ASN A C 1
ATOM 1825 O O . ASN A 1 236 ? 28.523 23.321 -32.346 1.00 80.94 236 ASN A O 1
ATOM 1829 N N . GLN A 1 237 ? 26.931 22.387 -33.630 1.00 82.00 237 GLN A N 1
ATOM 1830 C CA . GLN A 1 237 ? 26.524 23.612 -34.327 1.00 82.00 237 GLN A CA 1
ATOM 1831 C C . GLN A 1 237 ? 25.384 24.362 -33.616 1.00 82.00 237 GLN A C 1
ATOM 1833 O O . GLN A 1 237 ? 2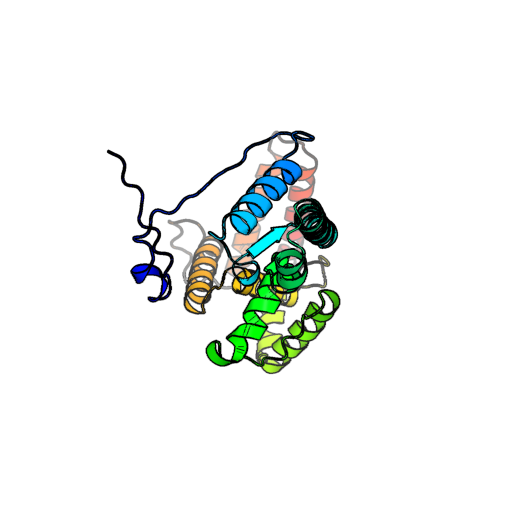4.995 25.441 -34.063 1.00 82.00 237 GLN A O 1
ATOM 1838 N N . ASN A 1 238 ? 24.834 23.812 -32.530 1.00 79.88 238 ASN A N 1
ATOM 1839 C CA . ASN A 1 238 ? 23.753 24.436 -31.776 1.00 79.88 238 ASN A CA 1
ATOM 1840 C C . ASN A 1 238 ? 24.269 25.605 -30.909 1.00 79.88 238 ASN A C 1
ATOM 1842 O O . ASN A 1 238 ? 25.398 25.589 -30.424 1.00 79.88 238 ASN A O 1
ATOM 1846 N N . GLU A 1 239 ? 23.423 26.608 -30.664 1.00 76.44 239 GLU A N 1
ATOM 1847 C CA . GLU A 1 239 ? 23.736 27.754 -29.790 1.00 76.44 239 GLU A CA 1
ATOM 1848 C C . GLU A 1 239 ? 23.724 27.383 -28.291 1.00 76.44 239 GLU A C 1
ATOM 1850 O O . GLU A 1 239 ? 24.237 28.125 -27.446 1.00 76.44 239 GLU A O 1
ATOM 1855 N N . ASP A 1 240 ? 23.153 26.224 -27.941 1.00 77.00 240 ASP A N 1
ATOM 1856 C CA . ASP A 1 240 ? 23.126 25.701 -26.574 1.00 77.00 240 ASP A CA 1
ATOM 1857 C C . ASP A 1 240 ? 24.509 25.200 -26.127 1.00 77.00 240 ASP A C 1
ATOM 1859 O O . ASP A 1 240 ? 24.957 24.105 -26.462 1.00 77.00 240 ASP A O 1
ATOM 1863 N N . SER A 1 241 ? 25.170 26.005 -25.295 1.00 76.31 241 SER A N 1
ATOM 1864 C CA . SER A 1 241 ? 26.493 25.718 -24.735 1.00 76.31 241 SER A CA 1
ATOM 1865 C C . SER A 1 241 ? 26.455 25.084 -23.338 1.00 76.31 241 SER A C 1
ATOM 1867 O O . SER A 1 241 ? 27.476 25.087 -22.638 1.00 76.31 241 SER A O 1
ATOM 1869 N N . THR A 1 242 ? 25.314 24.551 -22.882 1.00 86.94 242 THR A N 1
ATOM 1870 C CA . THR A 1 242 ? 25.202 23.965 -21.537 1.00 86.94 242 THR A CA 1
ATOM 1871 C C . THR A 1 242 ? 26.096 22.736 -21.345 1.00 86.94 242 THR A C 1
ATOM 1873 O O . THR A 1 242 ? 26.443 22.015 -22.280 1.00 86.94 242 THR A O 1
ATOM 1876 N N . LYS A 1 243 ? 26.477 22.476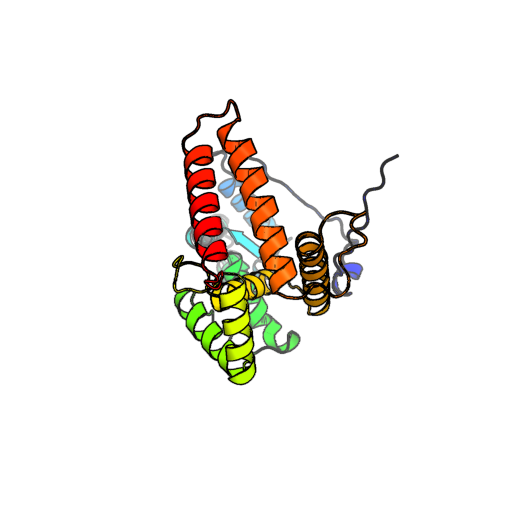 -20.085 1.00 80.62 243 LYS A N 1
ATOM 1877 C CA . LYS A 1 243 ? 27.300 21.312 -19.718 1.00 80.62 243 LYS A CA 1
ATOM 1878 C C . LYS A 1 243 ? 26.647 19.991 -20.151 1.00 80.62 243 LYS A C 1
ATOM 1880 O O . LYS A 1 243 ? 27.330 19.149 -20.706 1.00 80.62 243 LYS A O 1
ATOM 1885 N N . LYS A 1 244 ? 25.329 19.850 -19.968 1.00 82.38 244 LYS A N 1
ATOM 1886 C CA . LYS A 1 244 ? 24.589 18.641 -20.364 1.00 82.38 244 LYS A CA 1
ATOM 1887 C C . LYS A 1 244 ? 24.683 18.373 -21.866 1.00 82.38 244 LYS A C 1
ATOM 1889 O O . LYS A 1 244 ? 24.911 17.237 -22.255 1.00 82.38 244 LYS A O 1
ATOM 1894 N N . THR A 1 245 ? 24.547 19.407 -22.693 1.00 80.50 245 THR A N 1
ATOM 1895 C CA . THR A 1 245 ? 24.634 19.283 -24.155 1.00 80.50 245 THR A CA 1
ATOM 1896 C C . THR A 1 245 ? 26.036 18.856 -24.598 1.00 80.50 245 THR A C 1
ATOM 1898 O O . THR A 1 245 ? 26.166 18.002 -25.472 1.00 80.50 245 THR A O 1
ATOM 1901 N N . ARG A 1 246 ? 27.089 19.353 -23.929 1.00 79.25 246 ARG A N 1
ATOM 1902 C CA . ARG A 1 246 ? 28.472 18.894 -24.151 1.00 79.25 246 ARG A CA 1
ATOM 1903 C C . ARG A 1 246 ? 28.702 17.452 -23.700 1.00 79.25 246 ARG A C 1
ATOM 1905 O O . ARG A 1 246 ? 29.249 16.679 -24.475 1.00 79.25 246 ARG A O 1
ATOM 1912 N N . ASP A 1 247 ? 28.242 17.091 -22.501 1.00 81.56 247 ASP A N 1
ATOM 1913 C CA . ASP A 1 247 ? 28.373 15.730 -21.961 1.00 81.56 247 ASP A CA 1
ATOM 1914 C C . ASP A 1 247 ? 27.707 14.707 -22.915 1.00 81.56 247 ASP A C 1
ATOM 1916 O O . ASP A 1 247 ? 28.304 13.691 -23.265 1.00 81.56 247 ASP A O 1
ATOM 1920 N N . VAL A 1 248 ? 26.513 15.025 -23.437 1.00 82.62 248 VAL A N 1
ATOM 1921 C CA . VAL A 1 248 ? 25.807 14.185 -24.424 1.00 82.62 248 VAL A CA 1
ATOM 1922 C C . VAL A 1 248 ? 26.570 14.090 -25.749 1.00 82.62 248 VAL A C 1
ATOM 1924 O O . VAL A 1 248 ? 26.698 12.998 -26.298 1.00 82.62 248 VAL A O 1
ATOM 1927 N N . ALA A 1 249 ? 27.092 15.201 -26.277 1.00 83.19 249 ALA A N 1
ATOM 1928 C CA . ALA A 1 249 ? 27.863 15.184 -27.521 1.00 83.19 249 ALA A CA 1
ATOM 1929 C C . ALA A 1 249 ? 29.140 14.331 -27.396 1.00 83.19 249 ALA A C 1
ATOM 1931 O O . ALA A 1 249 ? 29.459 13.566 -28.309 1.00 83.19 249 ALA A O 1
ATOM 1932 N N . GLU A 1 250 ? 29.837 14.410 -26.258 1.00 84.06 250 GLU A N 1
ATOM 1933 C CA . GLU A 1 250 ? 31.001 13.569 -25.960 1.00 84.06 250 GLU A CA 1
ATOM 1934 C C . GLU A 1 250 ? 30.633 12.081 -25.884 1.00 84.06 250 GLU A C 1
ATOM 1936 O O . GLU A 1 250 ? 31.353 11.237 -26.421 1.00 84.06 250 GLU A O 1
ATOM 1941 N N . ASP A 1 251 ? 29.511 11.735 -25.254 1.00 82.38 251 ASP A N 1
ATOM 1942 C CA . ASP A 1 251 ? 29.070 10.342 -25.139 1.00 82.38 251 ASP A CA 1
ATOM 1943 C C . ASP A 1 251 ? 28.649 9.751 -26.492 1.00 82.38 251 ASP A C 1
ATOM 1945 O O . ASP A 1 251 ? 29.045 8.628 -26.825 1.00 82.38 251 ASP A O 1
ATOM 1949 N N . LEU A 1 252 ? 27.948 10.524 -27.328 1.00 84.31 252 LEU A N 1
ATOM 1950 C CA . LEU A 1 252 ? 27.620 10.121 -28.700 1.00 84.31 252 LEU A CA 1
ATOM 1951 C C . LEU A 1 252 ? 28.881 9.951 -29.563 1.00 84.31 252 LEU A C 1
ATOM 1953 O O . LEU A 1 252 ? 28.960 9.008 -30.352 1.00 84.31 252 LEU A O 1
ATOM 1957 N N . GLN A 1 253 ? 29.901 10.800 -29.387 1.00 84.88 253 GLN A N 1
ATOM 1958 C CA . GLN A 1 253 ? 31.194 10.648 -30.069 1.00 84.88 253 GLN A CA 1
ATOM 1959 C C . GLN A 1 253 ? 31.941 9.381 -29.639 1.00 84.88 253 GLN A C 1
ATOM 1961 O O . GLN A 1 253 ? 32.490 8.677 -30.490 1.00 84.88 253 GLN A O 1
ATOM 1966 N N . LYS A 1 254 ? 31.951 9.055 -28.339 1.00 83.94 254 LYS A N 1
ATOM 1967 C CA . LYS A 1 254 ? 32.534 7.794 -27.845 1.00 83.94 254 LYS A CA 1
ATOM 1968 C C . LYS A 1 254 ? 31.823 6.591 -28.459 1.00 83.94 254 LYS A C 1
ATOM 1970 O O . LYS A 1 254 ? 32.483 5.638 -28.869 1.00 83.94 254 LYS A O 1
ATOM 1975 N N . LEU A 1 255 ? 30.495 6.641 -28.543 1.00 81.88 255 LEU A N 1
ATOM 1976 C CA . LEU A 1 255 ? 29.679 5.568 -29.105 1.00 81.88 255 LEU A CA 1
ATOM 1977 C C . LEU A 1 255 ? 29.934 5.391 -30.611 1.00 81.88 255 LEU A C 1
ATOM 1979 O O . LEU A 1 255 ? 30.173 4.271 -31.064 1.00 81.88 255 LEU A O 1
ATOM 1983 N N . LEU A 1 256 ? 30.013 6.492 -31.364 1.00 83.25 256 LEU A N 1
ATOM 1984 C CA . LEU A 1 256 ? 30.409 6.488 -32.775 1.00 83.25 256 LEU A CA 1
ATOM 1985 C C . LEU A 1 256 ? 31.813 5.889 -32.976 1.00 83.25 256 LEU A C 1
ATOM 1987 O O . LEU A 1 256 ? 32.029 5.102 -33.898 1.00 83.25 256 LEU A O 1
ATOM 1991 N N . PHE A 1 257 ? 32.771 6.232 -32.109 1.00 82.50 257 PHE A N 1
ATOM 1992 C CA . PHE A 1 257 ? 34.135 5.704 -32.187 1.00 82.50 257 PHE A CA 1
ATOM 1993 C C . PHE A 1 257 ? 34.193 4.188 -31.956 1.00 82.50 257 PHE A C 1
ATOM 1995 O O . PHE A 1 257 ? 34.882 3.489 -32.700 1.00 82.50 257 PHE A O 1
ATOM 2002 N N . LYS A 1 258 ? 33.447 3.670 -30.970 1.00 80.88 258 LYS A N 1
ATOM 2003 C CA . LYS A 1 258 ? 33.321 2.222 -30.728 1.00 80.88 258 LYS A CA 1
ATOM 2004 C C . LYS A 1 258 ? 32.748 1.506 -31.950 1.00 80.88 258 LYS A C 1
ATOM 2006 O O . LYS A 1 258 ? 33.336 0.543 -32.441 1.00 80.88 258 LYS A O 1
ATOM 2011 N N . LEU A 1 259 ? 31.658 2.034 -32.502 1.00 80.44 259 LEU A N 1
ATOM 2012 C CA . LEU A 1 259 ? 30.971 1.402 -33.622 1.00 80.44 259 LEU A CA 1
ATOM 2013 C C . LEU A 1 259 ? 31.825 1.387 -34.906 1.00 80.44 259 LEU A C 1
ATOM 2015 O O . LEU A 1 259 ? 31.889 0.365 -35.586 1.00 80.44 259 LEU A O 1
ATOM 2019 N N . LYS A 1 260 ? 32.587 2.455 -35.190 1.00 80.19 260 LYS A N 1
ATOM 2020 C CA . LYS A 1 260 ? 33.550 2.489 -36.314 1.00 80.19 260 LYS A CA 1
ATOM 2021 C C . LYS A 1 260 ? 34.689 1.477 -36.190 1.00 80.19 260 LYS A C 1
ATOM 2023 O O . LYS A 1 260 ? 35.264 1.079 -37.200 1.00 80.19 260 LYS A O 1
ATOM 2028 N N . ARG A 1 261 ? 35.032 1.059 -34.970 1.00 79.88 261 ARG A N 1
ATOM 2029 C CA . ARG A 1 261 ? 36.046 0.023 -34.714 1.00 79.88 261 ARG A CA 1
ATOM 2030 C C . ARG A 1 261 ? 35.494 -1.398 -34.843 1.00 79.88 261 ARG A C 1
ATOM 2032 O O . ARG A 1 261 ? 36.255 -2.346 -34.664 1.00 79.88 261 ARG A O 1
ATOM 2039 N N . GLY A 1 262 ? 34.204 -1.547 -35.154 1.00 69.56 262 GLY A N 1
ATOM 2040 C CA . GLY A 1 262 ? 33.524 -2.840 -35.167 1.00 69.56 262 GLY A CA 1
ATOM 2041 C C . GLY A 1 262 ? 33.387 -3.449 -33.772 1.00 69.56 262 GLY A C 1
ATOM 2042 O O . GLY A 1 262 ? 33.147 -4.649 -33.654 1.00 69.56 262 GLY A O 1
ATOM 2043 N N . GLU A 1 263 ? 33.569 -2.646 -32.719 1.00 70.44 263 GLU A N 1
ATOM 2044 C CA . GLU A 1 263 ? 33.290 -3.078 -31.354 1.00 70.44 263 GLU A CA 1
ATOM 2045 C C . GLU A 1 263 ? 31.774 -3.224 -31.206 1.00 70.44 263 GLU A C 1
ATOM 2047 O O . GLU A 1 263 ? 31.006 -2.406 -31.723 1.00 70.44 263 GLU A O 1
ATOM 2052 N N . GLN A 1 264 ? 31.333 -4.280 -30.520 1.00 60.25 264 GLN A N 1
ATOM 2053 C CA . GLN A 1 264 ? 29.920 -4.413 -30.198 1.00 60.25 264 GLN A CA 1
ATOM 2054 C C . GLN A 1 264 ? 29.517 -3.240 -29.300 1.00 60.25 264 GLN A C 1
ATOM 2056 O O . GLN A 1 264 ? 30.192 -2.909 -28.321 1.00 60.25 264 GLN A O 1
ATOM 2061 N N . LEU A 1 265 ? 28.437 -2.560 -29.685 1.00 59.25 265 LEU A N 1
ATOM 2062 C CA . LEU A 1 265 ? 27.758 -1.632 -28.799 1.00 59.25 265 LEU A CA 1
ATOM 2063 C C . LEU A 1 265 ? 27.007 -2.488 -27.786 1.00 59.25 265 LEU A C 1
ATOM 2065 O O . LEU A 1 265 ? 25.861 -2.850 -28.049 1.00 59.25 265 LEU A O 1
ATOM 2069 N N . ILE A 1 266 ? 27.713 -2.793 -26.688 1.00 50.59 266 ILE A N 1
ATOM 2070 C CA . ILE A 1 266 ? 27.467 -3.778 -25.611 1.00 50.59 266 ILE A CA 1
ATOM 2071 C C . ILE A 1 266 ? 28.404 -4.977 -25.736 1.00 50.59 266 ILE A C 1
ATOM 2073 O O . ILE A 1 266 ? 28.266 -5.748 -26.708 1.00 50.59 266 ILE A O 1
#

Foldseek 3Di:
DDDDDDPPPPDDPVVVVPVPPPPPDDDDDDDPPPCPLVVVLVVVLVCCVVVVDQLLRAAAADADQVSLVVSLVSNLVVCVVVVNNVSSVSNVNHNGGHPVVSVLVVCLVCVVVVVHDNPDDDDDPVCLVVVLVVVCVVVDDPVNVVVVQVVCVVVVLHCPPPVPRDVSVVVSVVVCVCVVVVNDPVNVVVVVVVVVVVVVCVVDDDPPCPVPPPDDPVNVLVVLLVVLVVVLVCLVPDPDPDPVSVVVSVVSVVQSVCSVVVHPPD

Solvent-accessible surface area (backbone atoms only — not comparable to full-atom values): 15993 Å² total; per-residue (Å²): 143,82,85,80,79,85,79,80,72,86,67,62,83,74,55,75,79,60,67,86,55,87,79,85,80,82,84,86,87,73,67,88,90,67,46,64,68,58,51,53,37,53,54,51,47,48,37,49,69,75,57,83,37,55,45,65,74,41,74,46,72,34,95,37,64,66,58,19,51,52,50,52,50,55,37,33,52,49,29,45,76,73,70,37,51,68,58,33,61,44,40,76,57,28,50,63,23,21,62,66,60,46,48,51,54,49,46,41,72,43,10,71,86,70,74,45,67,55,81,72,77,82,82,52,81,85,47,48,65,57,55,51,52,56,54,46,61,77,74,55,48,72,69,58,52,52,52,50,51,55,50,25,43,75,68,72,33,32,52,88,83,69,78,72,34,44,66,68,56,55,52,47,51,53,51,52,52,30,62,78,67,70,53,53,72,66,55,53,52,53,49,50,50,53,53,49,58,56,51,47,61,73,73,47,80,69,97,84,64,84,77,65,76,85,65,51,75,67,55,51,51,53,51,50,43,52,53,46,52,57,46,42,52,52,54,72,71,44,90,68,80,48,68,67,56,50,55,51,42,53,51,50,50,53,52,44,53,41,50,76,70,71,44,69,94,110

Sequence (266 aa):
MNSCASNEIAYLPFFEKHCTQNMNVKIISAGAGSGKTYRLTSELVEFLKSGDVRPSGVIATTFTKKAAAELHERVRTRLIEEGLSSKANELGHAMIGTVHSLGVKLLSRFALEAGISPNVDIIAEEDEQLFFSQSLATVMTNERVSQIEALAAKLSQSAAETGSNDWRQMLKDITVLARANDFGTDVLLSSKQASISEFEKFLYPEEGDEEFVDMDAHSWNSRLSELLERTVERLNQNEDSTKKTRDVAEDLQKLLFKLKRGEQLI

Radius of gyration: 30.58 Å; Cα contacts (8 Å, |Δi|>4): 153; chains: 1; bounding box: 67×50×82 Å